Protein 8YJC (pdb70)

Organism: Vibrio vulnificus (NCBI:txid672)

Sequence (210 aa):
TKEALAGGKILHNQNVNDWERVVVTPTADGGESRFDGQIIVQMENDDVVAKAAANLAGKHPESSVVVQIDSDGNYRVVYGDPSKLDGKLRWQLVGHGRDDSESNNTRLSGYSADELAVKLAKFQQSFNQAENINNKPDHISIVGASLVSDDKQKGFGHQFINAMDANGLRVDVSVRSSELAVDEAGRKHTKDANGDWVQKAENNKVSLSW

Nearest PDB structures (foldseek):
  8yjc-assembly1_A  TM=1.005E+00  e=5.351E-48  Vibrio vulnificus MO6-24/O
  3fzy-assembly2_B  TM=9.966E-01  e=5.306E-42  Vibrio cholerae
  3eeb-assembly2_B  TM=9.977E-01  e=7.696E-41  Vibrio cholerae
  7d5y-assembly1_A  TM=8.375E-01  e=9.132E-30  Vibrio vulnificus
  8yja-assembly1_A  TM=9.223E-01  e=1.496E-26  Vibrio vulnificus MO6-24/O

Secondary structure (DSSP, 8-state):
----SS--S----S-GGGS--------S-----S-SEEEEEE-S--HHHHHHHHHHHHHSTTTEEEEEE-TTS-EEEEES-GGG--SSEEEEEE--EE---TTS--EETTB-HHHHHHHHHHHHHHHHHHHT-----SEEEEESSS-S-TTSSSSHHHHHHHHHHHTT---EEEEESS-EEE-TTS-EEEE-TTS-EES--GGGEEEE--

B-factor: mean 18.04, std 7.39, range [8.63, 44.49]

InterPro domains:
  IPR000073 Alpha/beta hydrolase fold-1 [PF00561] (2998-3107)
  IPR011049 Serralysin-like metalloprotease, C-terminal [SSF51120] (4843-4935)
  IPR011049 Serralysin-like metalloprotease, C-terminal [SSF51120] (4928-5133)
  IPR011509 RtxA toxin [PF07634] (101-118)
  IPR011509 RtxA toxin [PF07634] (121-138)
  IPR011509 RtxA toxin [PF07634] (141-158)
  IPR011509 RtxA toxin [PF07634] (161-184)
  IPR011509 RtxA toxin [PF07634] (187-204)
  IPR011509 RtxA toxin [PF07634] (207-224)
  IPR011509 RtxA toxin [PF07634] (255-272)
  IPR011509 RtxA toxin [PF07634] (275-289)
  IPR011509 RtxA toxin [PF07634] (584-600)
  IPR011509 RtxA toxin [PF07634] (604-620)
  IPR011509 RtxA toxin [PF07634] (624-641)
  IPR011509 RtxA toxin [PF07634] (644-658)
  IPR011509 RtxA toxin [PF07634] (741-754)
  IPR011509 RtxA toxin [PF07634] (759-770)
  IPR011509 RtxA toxin [PF07634] (782-799)
  IPR011509 RtxA toxin [PF07634] (801-817)
  IPR011509 RtxA toxin [PF07634] (820-836)

Foldseek 3Di:
DWDWLADDDDQAFADQVPADADDQAADDPLDDDPAQAEEEEQRTRDPQQNLLSSLQCNSVVAHYWYWYAGPVLDIDTRGYALVSQDDAYEYEYTAEFYDQDQFGGQDGSRAGLLRVLLSVLVNQVVCCVVRVHRNQHQEYEYQYAQQGGLVRPDGRQVSNCVSNVVSPRNYKYKYFRFIWGADNNSAIWGADPVRDTDHPPCSGMDIGHD

Structure (mmCIF, N/CA/C/O backbone):
data_8YJC
#
_entry.id   8YJC
#
_cell.length_a   88.060
_cell.length_b   69.816
_cell.length_c   40.041
_cell.angle_alpha   90.000
_cell.angle_beta   107.690
_cell.angle_gamma   90.000
#
_symmetry.space_group_name_H-M   'C 1 2 1'
#
loop_
_entity.id
_entity.type
_entity.pdbx_description
1 polymer 'Multifunctional autoprocessing repeat-in-toxin (MARTX)'
2 non-polymer 'SODIUM ION'
3 non-polymer 'INOSITOL HEXAKISPHOSPHATE'
4 non-polymer 2-AMINO-2-HYDROXYMETHYL-PROPANE-1,3-DIOL
5 water water
#
loop_
_atom_site.group_PDB
_atom_site.id
_atom_site.type_symbol
_atom_site.label_atom_id
_atom_site.label_alt_id
_atom_site.label_comp_id
_atom_site.label_asym_id
_atom_site.label_entity_id
_atom_site.label_seq_id
_atom_site.pdbx_PDB_ins_code
_atom_site.Cartn_x
_atom_site.Cartn_y
_atom_site.Cartn_z
_atom_site.occupancy
_atom_site.B_iso_or_equiv
_atom_site.auth_seq_id
_atom_site.auth_comp_id
_atom_site.auth_asym_id
_atom_site.auth_atom_id
_atom_site.pdbx_PDB_model_num
ATOM 1 N N . THR A 1 12 ? -10.80976 -16.71026 15.74609 1.000 36.86362 3583 THR A N 1
ATOM 2 C CA . THR A 1 12 ? -11.96005 -16.14043 16.43912 1.000 37.34495 3583 THR A CA 1
ATOM 3 C C . THR A 1 12 ? -12.47702 -14.91185 15.69572 1.000 31.04343 3583 THR A C 1
ATOM 4 O O . THR A 1 12 ? -11.69624 -14.08561 15.22595 1.000 36.56953 3583 THR A O 1
ATOM 8 N N . LYS A 1 13 ? -13.79619 -14.80035 15.58340 1.000 29.38841 3584 LYS A N 1
ATOM 9 C CA . LYS A 1 13 ? -14.41181 -13.69789 14.86071 1.000 24.12980 3584 LYS A CA 1
ATOM 10 C C . LYS A 1 13 ? -14.54164 -12.50321 15.79343 1.000 24.18319 3584 LYS A C 1
ATOM 11 O O . LYS A 1 13 ? -14.82323 -12.65874 16.98480 1.000 26.57974 3584 LYS A O 1
ATOM 17 N N . GLU A 1 14 ? -14.31920 -11.30841 15.25035 1.000 19.93925 3585 GLU A N 1
ATOM 18 C CA . GLU A 1 14 ? -14.48507 -10.06244 15.99159 1.000 18.10166 3585 GLU A CA 1
ATOM 19 C C . GLU A 1 14 ? -15.56313 -9.23822 15.30237 1.000 14.29967 3585 GLU A C 1
ATOM 20 O O . GLU A 1 14 ? -15.42885 -8.88854 14.12169 1.000 14.31160 3585 GLU A O 1
ATOM 26 N N . ALA A 1 15 ? -16.62802 -8.92646 16.02998 1.000 13.12323 3586 ALA A N 1
ATOM 27 C CA . ALA A 1 15 ? -17.75072 -8.22549 15.43054 1.000 12.36318 3586 ALA A CA 1
ATOM 28 C C . ALA A 1 15 ? -17.39612 -6.78145 15.09271 1.000 11.76984 3586 ALA A C 1
ATOM 29 O O . ALA A 1 15 ? -16.53730 -6.14830 15.72389 1.000 13.37752 3586 ALA A O 1
ATOM 31 N N . LEU A 1 16 ? -18.07406 -6.26486 14.07921 1.000 11.17475 3587 LEU A N 1
ATOM 32 C CA . LEU A 1 16 ? -18.00044 -4.85362 13.71725 1.000 10.87219 3587 LEU A CA 1
ATOM 33 C C . LEU A 1 16 ? -19.14931 -4.07191 14.35883 1.000 10.85038 3587 LEU A C 1
ATOM 34 O O . LEU A 1 16 ? -19.85213 -3.29077 13.71927 1.000 11.25952 3587 LEU A O 1
ATOM 39 N N . ALA A 1 17 ? -19.31782 -4.27194 15.67409 1.000 12.05441 3588 ALA A N 1
ATOM 40 C CA . ALA A 1 17 ? -20.47551 -3.76973 16.40925 1.000 11.22744 3588 ALA A CA 1
ATOM 41 C C . ALA A 1 17 ? -20.09755 -2.74772 17.47922 1.000 12.03676 3588 ALA A C 1
ATOM 42 O O . ALA A 1 17 ? -20.92122 -2.43466 18.35635 1.000 12.80583 3588 ALA A O 1
ATOM 44 N N . GLY A 1 18 ? -18.87883 -2.22518 17.43117 1.000 12.12218 3589 GLY A N 1
ATOM 45 C CA . GLY A 1 18 ? -18.43731 -1.24383 18.39781 1.000 13.07415 3589 GLY A CA 1
ATOM 46 C C . GLY A 1 18 ? -18.06786 -1.89330 19.71896 1.000 14.98933 3589 GLY A C 1
ATOM 47 O O . GLY A 1 18 ? -17.96262 -3.11253 19.85637 1.000 16.66168 3589 GLY A O 1
ATOM 48 N N . GLY A 1 19 ? -17.89475 -1.03902 20.72353 1.000 14.10323 3590 GLY A N 1
ATOM 49 C CA . GLY A 1 19 ? -17.46312 -1.45246 22.04564 1.000 16.06109 3590 GLY A CA 1
ATOM 50 C C . GLY A 1 19 ? -16.23051 -0.73342 22.54476 1.000 16.42247 3590 GLY A C 1
ATOM 51 O O . GLY A 1 19 ? -15.93171 -0.80248 23.74545 1.000 17.01139 3590 GLY A O 1
ATOM 52 N N . LYS A 1 20 ? -15.49187 -0.06321 21.66844 1.000 17.58266 3591 LYS A N 1
ATOM 53 C CA . LYS A 1 20 ? -14.33276 0.74418 22.02949 1.000 16.78409 3591 LYS A CA 1
ATOM 54 C C . LYS A 1 20 ? -14.52017 2.14964 21.46756 1.000 19.42767 3591 LYS A C 1
ATOM 55 O O . LYS A 1 20 ? -15.49574 2.44387 20.76915 1.000 21.91115 3591 LYS A O 1
ATOM 61 N N . ILE A 1 21 ? -13.56882 3.02193 21.75816 1.000 18.73900 3592 ILE A N 1
ATOM 62 C CA . ILE A 1 21 ? -13.69238 4.41695 21.35966 1.000 16.89174 3592 ILE A CA 1
ATOM 63 C C . ILE A 1 21 ? -13.42396 4.56640 19.86785 1.000 16.95035 3592 ILE A C 1
ATOM 64 O O . ILE A 1 21 ? -12.47009 3.99925 19.32003 1.000 16.99341 3592 ILE A O 1
ATOM 69 N N . LEU A 1 22 ? -14.27171 5.35333 19.21778 1.000 14.17494 3593 LEU A N 1
ATOM 70 C CA . LEU A 1 22 ? -14.12356 5.67116 17.80434 1.000 14.78091 3593 LEU A CA 1
ATOM 71 C C . LEU A 1 22 ? -12.93709 6.59949 17.58153 1.000 13.57127 3593 LEU A C 1
ATOM 72 O O . LEU A 1 22 ? -12.82180 7.64811 18.22776 1.000 14.56129 3593 LEU A O 1
ATOM 77 N N . HIS A 1 23 ? -12.06857 6.22781 16.64107 1.000 13.64049 3594 HIS A N 1
ATOM 78 C CA . HIS A 1 23 ? -10.93802 7.06029 16.22560 1.000 15.23142 3594 HIS A CA 1
ATOM 79 C C . HIS A 1 23 ? -11.00123 7.19222 14.70523 1.000 15.23022 3594 HIS A C 1
ATOM 80 O O . HIS A 1 23 ? -10.54338 6.30637 13.97787 1.000 15.02889 3594 HIS A O 1
ATOM 87 N N . ASN A 1 24 ? -11.59885 8.27709 14.21792 1.000 16.85789 3595 ASN A N 1
ATOM 88 C CA . ASN A 1 24 ? -11.74091 8.47811 12.77932 1.000 15.44697 3595 ASN A CA 1
ATOM 89 C C . ASN A 1 24 ? -11.04464 9.73671 12.27743 1.000 16.16836 3595 ASN A C 1
ATOM 90 O O . ASN A 1 24 ? -11.28880 10.15656 11.14202 1.000 15.42766 3595 ASN A O 1
ATOM 95 N N . GLN A 1 25 ? -10.16398 10.33163 13.06695 1.000 16.67292 3596 GLN A N 1
ATOM 96 C CA . GLN A 1 25 ? -9.47791 11.54573 12.65165 1.000 15.84623 3596 GLN A CA 1
ATOM 97 C C . GLN A 1 25 ? -8.04779 11.26224 12.20069 1.000 18.15489 3596 GLN A C 1
ATOM 98 O O . GLN A 1 25 ? -7.42769 10.28578 12.62706 1.000 18.17912 3596 GLN A O 1
ATOM 104 N N . ASN A 1 26 ? -7.53303 12.13938 11.32791 1.000 17.11146 3597 ASN A N 1
ATOM 105 C CA . ASN A 1 26 ? -6.10280 12.22455 10.99330 1.000 17.23358 3597 ASN A CA 1
ATOM 106 C C . ASN A 1 26 ? -5.56249 10.93755 10.35347 1.000 16.78830 3597 ASN A C 1
ATOM 107 O O . ASN A 1 26 ? -4.79954 10.18462 10.95794 1.000 16.78463 3597 ASN A O 1
ATOM 112 N N . VAL A 1 27 ? -5.97667 10.71241 9.09880 1.000 15.03633 3598 VAL A N 1
ATOM 113 C CA . VAL A 1 27 ? -5.65318 9.46824 8.39134 1.000 15.43095 3598 VAL A CA 1
ATOM 114 C C . VAL A 1 27 ? -4.15540 9.18418 8.35656 1.000 15.69527 3598 VAL A C 1
ATOM 115 O O . VAL A 1 27 ? -3.73721 8.01651 8.32582 1.000 15.62840 3598 VAL A O 1
ATOM 119 N N . ASN A 1 28 ? -3.32194 10.22577 8.32822 1.000 18.42249 3599 ASN A N 1
ATOM 120 C CA . ASN A 1 28 ? -1.88605 9.98541 8.23752 1.000 19.87890 3599 ASN A CA 1
ATOM 121 C C . ASN A 1 28 ? -1.31829 9.36494 9.50655 1.000 22.14339 3599 ASN A C 1
ATOM 122 O O . ASN A 1 28 ? -0.16557 8.91835 9.49536 1.000 27.27942 3599 ASN A O 1
ATOM 127 N N . ASP A 1 29 ? -2.09336 9.32489 10.58943 1.000 18.68781 3600 ASP A N 1
ATOM 128 C CA . ASP A 1 29 ? -1.66783 8.71241 11.84122 1.000 21.19409 3600 ASP A CA 1
ATOM 129 C C . ASP A 1 29 ? -2.34037 7.36546 12.10611 1.000 18.49735 3600 ASP A C 1
ATOM 130 O O . ASP A 1 29 ? -2.30757 6.87450 13.24080 1.000 19.21147 3600 ASP A O 1
ATOM 135 N N . TRP A 1 30 ? -2.95172 6.76180 11.09024 1.000 15.63240 3601 TRP A N 1
ATOM 136 C CA . TRP A 1 30 ? -3.60581 5.46805 11.24425 1.000 13.63380 3601 TRP A CA 1
ATOM 137 C C . TRP A 1 30 ? -2.60689 4.33964 11.02565 1.000 13.01606 3601 TRP A C 1
ATOM 138 O O . TRP A 1 30 ? -1.58871 4.49434 10.34347 1.000 14.47541 3601 TRP A O 1
ATOM 149 N N . GLU A 1 31 ? -2.92406 3.18691 11.61363 1.000 12.27211 3602 GLU A N 1
ATOM 150 C CA . GLU A 1 31 ? -2.19437 1.96387 11.31832 1.000 13.18059 3602 GLU A CA 1
ATOM 151 C C . GLU A 1 31 ? -2.42740 1.53050 9.87517 1.000 13.06974 3602 GLU A C 1
ATOM 152 O O . GLU A 1 31 ? -3.50296 1.73709 9.30765 1.000 12.75139 3602 GLU A O 1
ATOM 158 N N . ARG A 1 32 ? -1.41134 0.88944 9.29553 1.000 13.52977 3603 ARG A N 1
ATOM 159 C CA . ARG A 1 32 ? -1.52206 0.22265 8.00019 1.000 12.29200 3603 ARG A CA 1
ATOM 160 C C . ARG A 1 32 ? -1.20595 -1.25392 8.18870 1.000 15.11408 3603 ARG A C 1
ATOM 161 O O . ARG A 1 32 ? -0.15395 -1.60180 8.73339 1.000 18.64739 3603 ARG A O 1
ATOM 169 N N . VAL A 1 33 ? -2.10371 -2.12142 7.73864 1.000 14.04332 3604 VAL A N 1
ATOM 170 C CA . VAL A 1 33 ? -1.93456 -3.55790 7.92757 1.000 14.76556 3604 VAL A CA 1
ATOM 171 C C . VAL A 1 33 ? -1.65530 -4.25352 6.59442 1.000 15.84185 3604 VAL A C 1
ATOM 172 O O . VAL A 1 33 ? -2.00756 -3.77649 5.51137 1.000 17.24282 3604 VAL A O 1
ATOM 176 N N . VAL A 1 34 ? -1.02869 -5.41691 6.69068 1.000 16.61611 3605 VAL A N 1
ATOM 177 C CA . VAL A 1 34 ? -0.61881 -6.17503 5.51202 1.000 17.35424 3605 VAL A CA 1
ATOM 178 C C . VAL A 1 34 ? -1.83422 -6.88158 4.93160 1.000 14.20429 3605 VAL A C 1
ATOM 179 O O . VAL A 1 34 ? -2.59552 -7.52042 5.66275 1.000 15.27471 3605 VAL A O 1
ATOM 183 N N . VAL A 1 35 ? -2.02164 -6.77436 3.62009 1.000 12.99192 3606 VAL A N 1
ATOM 184 C CA . VAL A 1 35 ? -3.00844 -7.57518 2.90314 1.000 13.53112 3606 VAL A CA 1
ATOM 185 C C . VAL A 1 35 ? -2.32299 -8.86401 2.46191 1.000 15.38921 3606 VAL A C 1
ATOM 186 O O . VAL A 1 35 ? -1.27676 -8.83175 1.80306 1.000 16.67991 3606 VAL A O 1
ATOM 190 N N . THR A 1 36 ? -2.89797 -9.99441 2.82603 1.000 16.73155 3607 THR A N 1
ATOM 191 C CA . THR A 1 36 ? -2.39235 -11.27340 2.34257 1.000 17.87900 3607 THR A CA 1
ATOM 192 C C . THR A 1 36 ? -3.33905 -11.83737 1.29519 1.000 21.07001 3607 THR A C 1
ATOM 193 O O . THR A 1 36 ? -4.48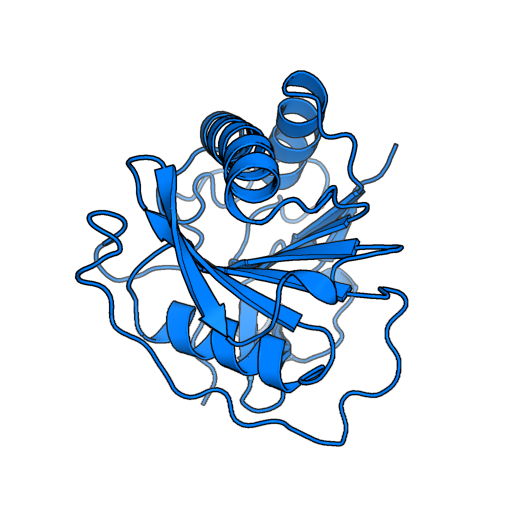388 -12.18747 1.62656 1.000 25.21989 3607 THR A O 1
ATOM 197 N N . PRO A 1 37 ? -2.93071 -11.91308 0.03166 1.000 24.17319 3608 PRO A N 1
ATOM 198 C CA . PRO A 1 37 ? -3.84022 -12.42438 -1.00163 1.000 25.59001 3608 PRO A CA 1
ATOM 199 C C . PRO A 1 37 ? -4.20601 -13.87715 -0.73824 1.000 29.73565 3608 PRO A C 1
ATOM 200 O O . PRO A 1 37 ? -3.33495 -14.73267 -0.57469 1.000 30.65174 3608 PRO A O 1
ATOM 204 N N . THR A 1 38 ? -5.50851 -14.15012 -0.68768 1.000 31.54269 3609 THR A N 1
ATOM 205 C CA . THR A 1 38 ? -6.02468 -15.51331 -0.64998 1.000 33.78419 3609 THR A CA 1
ATOM 206 C C . THR A 1 38 ? -6.45929 -15.91439 -2.05508 1.000 33.70852 3609 THR A C 1
ATOM 207 O O . THR A 1 38 ? -6.97476 -15.08855 -2.81526 1.000 36.26601 3609 THR A O 1
ATOM 211 N N . ALA A 1 39 ? -6.22732 -17.17915 -2.40734 1.000 39.20675 3610 ALA A N 1
ATOM 212 C CA . ALA A 1 39 ? -6.37863 -17.63951 -3.78361 1.000 39.50296 3610 ALA A CA 1
ATOM 213 C C . ALA A 1 39 ? -7.72670 -18.28939 -4.08229 1.000 41.44780 3610 ALA A C 1
ATOM 214 O O . ALA A 1 39 ? -7.98737 -18.62786 -5.24267 1.000 41.81795 3610 ALA A O 1
ATOM 216 N N . ASP A 1 40 ? -8.59292 -18.46290 -3.08282 1.000 38.04982 3611 ASP A N 1
ATOM 217 C CA . ASP A 1 40 ? -9.85000 -19.18182 -3.26066 1.000 37.57573 3611 ASP A CA 1
ATOM 218 C C . ASP A 1 40 ? -11.06672 -18.25631 -3.25085 1.000 34.36226 3611 ASP A C 1
ATOM 219 O O . ASP A 1 40 ? -12.16913 -18.67680 -2.88861 1.000 34.58736 3611 ASP A O 1
ATOM 224 N N . GLY A 1 41 ? -10.88480 -17.00145 -3.67422 1.000 35.85157 3612 GLY A N 1
ATOM 225 C CA . GLY A 1 41 ? -11.96195 -16.02563 -3.63629 1.000 28.08990 3612 GLY A CA 1
ATOM 226 C C . GLY A 1 41 ? -13.04147 -16.23698 -4.67957 1.000 28.25363 3612 GLY A C 1
ATOM 227 O O . GLY A 1 41 ? -14.13227 -15.67198 -4.54904 1.000 24.26662 3612 GLY A O 1
ATOM 228 N N . GLY A 1 42 ? -12.76312 -17.02409 -5.71682 1.000 32.54233 3613 GLY A N 1
ATOM 229 C CA . GLY A 1 42 ? -13.78281 -17.25338 -6.72015 1.000 29.95235 3613 GLY A CA 1
ATOM 230 C C . GLY A 1 42 ? -14.02542 -16.03963 -7.60583 1.000 29.18158 3613 GLY A C 1
ATOM 231 O O . GLY A 1 42 ? -13.23564 -15.09056 -7.65786 1.000 27.42699 3613 GLY A O 1
ATOM 232 N N . GLU A 1 43 ? -15.15072 -16.08364 -8.31223 1.000 27.90212 3614 GLU A N 1
ATOM 233 C CA . GLU A 1 43 ? -15.50753 -15.02347 -9.24149 1.000 26.15485 3614 GLU A CA 1
ATOM 234 C C . GLU A 1 43 ? -16.37419 -13.97897 -8.55310 1.000 22.23174 3614 GLU A C 1
ATOM 235 O O . GLU A 1 43 ? -17.12538 -14.27541 -7.62293 1.000 25.21233 3614 GLU A O 1
ATOM 241 N N . SER A 1 44 ? -16.24840 -12.74441 -9.01170 1.000 20.54684 3615 SER A N 1
ATOM 242 C CA . SER A 1 44 ? -17.03632 -11.63199 -8.50902 1.000 17.05179 3615 SER A CA 1
ATOM 243 C C . SER A 1 44 ? -17.72159 -10.97322 -9.69468 1.000 16.84313 3615 SER A C 1
ATOM 244 O O . SER A 1 44 ? -17.15716 -10.91970 -10.79228 1.000 17.64246 3615 SER A O 1
ATOM 247 N N . ARG A 1 45 ? -18.94501 -10.48696 -9.48890 1.000 14.06366 3616 ARG A N 1
ATOM 248 C CA . ARG A 1 45 ? -19.57595 -9.74501 -10.57033 1.000 15.44440 3616 ARG A CA 1
ATOM 249 C C . ARG A 1 45 ? -18.93644 -8.38292 -10.78405 1.000 15.05586 3616 ARG A C 1
ATOM 250 O O . ARG A 1 45 ? -19.20961 -7.73837 -11.79936 1.000 17.56737 3616 ARG A O 1
ATOM 258 N N . PHE A 1 46 ? -18.07731 -7.94123 -9.87203 1.000 14.35985 3617 PHE A N 1
ATOM 259 C CA . PHE A 1 46 ? -17.48211 -6.61727 -9.94599 1.000 13.10388 3617 PHE A CA 1
ATOM 260 C C . PHE A 1 46 ? -16.11616 -6.70031 -10.60487 1.000 13.22604 3617 PHE A C 1
ATOM 261 O O . PHE A 1 46 ? -15.29548 -7.54184 -10.23883 1.000 15.50169 3617 PHE A O 1
ATOM 269 N N . ASP A 1 47 ? -15.89489 -5.83665 -11.59900 1.000 11.81520 3618 ASP A N 1
ATOM 270 C CA . ASP A 1 47 ? -14.59078 -5.76582 -12.24894 1.000 13.42274 3618 ASP A CA 1
ATOM 271 C C . ASP A 1 47 ? -13.52587 -5.21585 -11.31528 1.000 12.69605 3618 ASP A C 1
ATOM 272 O O . ASP A 1 47 ? -12.34765 -5.55987 -11.44841 1.000 12.76407 3618 ASP A O 1
ATOM 277 N N . GLY A 1 48 ? -13.91764 -4.35525 -10.37848 1.000 12.65448 3619 GLY A N 1
ATOM 278 C CA . GLY A 1 48 ? -13.00881 -3.84210 -9.37316 1.000 11.85196 3619 GLY A CA 1
ATOM 279 C C . GLY A 1 48 ? -13.82019 -3.36918 -8.19675 1.000 11.04719 3619 GLY A C 1
ATOM 280 O O . GLY A 1 48 ? -15.04887 -3.26523 -8.25132 1.000 11.24904 3619 GLY A O 1
ATOM 281 N N . GLN A 1 49 ? -13.10753 -3.07473 -7.11626 1.000 10.71109 3620 GLN A N 1
ATOM 282 C CA . GLN A 1 49 ? -13.79724 -2.57822 -5.93566 1.000 10.08491 3620 GLN A CA 1
ATOM 283 C C . GLN A 1 49 ? -12.86017 -1.72729 -5.09554 1.000 10.23358 3620 GLN A C 1
ATOM 284 O O . GLN A 1 49 ? -11.63564 -1.90548 -5.12176 1.000 10.04734 3620 GLN A O 1
ATOM 290 N N . ILE A 1 50 ? -13.45666 -0.81003 -4.33316 1.000 9.65057 3621 ILE A N 1
ATOM 291 C CA . ILE A 1 50 ? -12.75613 -0.08193 -3.28087 1.000 9.19732 3621 ILE A CA 1
ATOM 292 C C . ILE A 1 50 ? -13.25828 -0.57467 -1.93657 1.000 8.78890 3621 ILE A C 1
ATOM 293 O O . ILE A 1 50 ? -14.47168 -0.62776 -1.69860 1.000 9.89482 3621 ILE A O 1
ATOM 298 N N . ILE A 1 51 ? -12.33249 -0.95089 -1.07421 1.000 9.30178 3622 ILE A N 1
ATOM 299 C CA . ILE A 1 51 ? -12.63412 -1.20374 0.32403 1.000 9.77693 3622 ILE A CA 1
ATOM 300 C C . ILE A 1 51 ? -12.33618 0.09160 1.06407 1.000 9.56584 3622 ILE A C 1
ATOM 301 O O . ILE A 1 51 ? -11.19717 0.57354 1.05204 1.000 10.07529 3622 ILE A O 1
ATOM 306 N N . VAL A 1 52 ? -13.35976 0.67075 1.67480 1.000 9.80871 3623 VAL A N 1
ATOM 307 C CA . VAL A 1 52 ? -13.25984 1.98370 2.30370 1.000 10.01980 3623 VAL A CA 1
ATOM 308 C C . VAL A 1 52 ? -13.21294 1.76957 3.81046 1.000 10.12035 3623 VAL A C 1
ATOM 309 O O . VAL A 1 52 ? -14.23590 1.44754 4.43453 1.000 10.38971 3623 VAL A O 1
ATOM 313 N N . GLN A 1 53 ? -12.03586 1.95257 4.39806 1.000 9.66507 3624 GLN A N 1
ATOM 314 C CA . GLN A 1 53 ? -11.82878 1.78141 5.83138 1.000 9.89036 3624 GLN A CA 1
ATOM 315 C C . GLN A 1 53 ? -12.12013 3.10964 6.52289 1.000 10.58152 3624 GLN A C 1
ATOM 316 O O . GLN A 1 53 ? -11.42954 4.10654 6.27556 1.000 11.15157 3624 GLN A O 1
ATOM 322 N N . MET A 1 54 ? -13.14765 3.12889 7.38221 1.000 10.60216 3625 MET A N 1
ATOM 323 C CA . MET A 1 54 ? -13.73105 4.36555 7.88513 1.000 11.10679 3625 MET A CA 1
ATOM 324 C C . MET A 1 54 ? -13.26020 4.74933 9.28078 1.000 10.89978 3625 MET A C 1
ATOM 325 O O . MET A 1 54 ? -13.62563 5.82627 9.75536 1.000 11.49225 3625 MET A O 1
ATOM 330 N N . GLU A 1 55 ? -12.46424 3.91864 9.94705 1.000 10.48401 3626 GLU A N 1
ATOM 331 C CA . GLU A 1 55 ? -11.94004 4.29569 11.25737 1.000 10.61447 3626 GLU A CA 1
ATOM 332 C C . GLU A 1 55 ? -10.65582 3.52999 11.54167 1.000 11.04722 3626 GLU A C 1
ATOM 333 O O . GLU A 1 55 ? -10.40048 2.46287 10.97706 1.000 11.81301 3626 GLU A O 1
ATOM 339 N N . ASN A 1 56 ? -9.85693 4.09849 12.45103 1.000 12.36415 3627 ASN A N 1
ATOM 340 C CA . ASN A 1 56 ? -8.54500 3.56836 12.81427 1.000 13.27478 3627 ASN A CA 1
ATOM 341 C C . ASN A 1 56 ? -8.71028 2.63073 14.00398 1.000 14.91302 3627 ASN A C 1
ATOM 342 O O . ASN A 1 56 ? -8.44063 2.97352 15.15933 1.000 17.13103 3627 ASN A O 1
ATOM 347 N N . ASP A 1 57 ? -9.14989 1.41632 13.70405 1.000 13.25020 3628 ASP A N 1
ATOM 348 C CA . ASP A 1 57 ? -9.43909 0.39381 14.69724 1.000 13.50678 3628 ASP A CA 1
ATOM 349 C C . ASP A 1 57 ? -8.95092 -0.93740 14.15211 1.000 14.00866 3628 ASP A C 1
ATOM 350 O O . ASP A 1 57 ? -9.13969 -1.22768 12.97049 1.000 13.43970 3628 ASP A O 1
ATOM 355 N N . ASP A 1 58 ? -8.33953 -1.75373 15.01349 1.000 13.19299 3629 ASP A N 1
ATOM 356 C CA . ASP A 1 58 ? -7.68025 -2.96064 14.52146 1.000 14.73085 3629 ASP A CA 1
ATOM 357 C C . ASP A 1 58 ? -8.66792 -3.93042 13.87624 1.000 12.13795 3629 ASP A C 1
ATOM 358 O O . ASP A 1 58 ? -8.35905 -4.54521 12.85067 1.000 13.41308 3629 ASP A O 1
ATOM 363 N N . VAL A 1 59 ? -9.85944 -4.09036 14.45520 1.000 12.51434 3630 VAL A N 1
ATOM 364 C CA . VAL A 1 59 ? -10.84160 -4.99736 13.85732 1.000 12.40719 3630 VAL A CA 1
ATOM 365 C C . VAL A 1 59 ? -11.23980 -4.49874 12.47465 1.000 11.20908 3630 VAL A C 1
ATOM 366 O O . VAL A 1 59 ? -11.32556 -5.27611 11.51764 1.000 11.19601 3630 VAL A O 1
ATOM 370 N N . VAL A 1 60 ? -11.48564 -3.19382 12.35827 1.000 10.96896 3631 VAL A N 1
ATOM 371 C CA . VAL A 1 60 ? -11.87163 -2.59559 11.08309 1.000 10.95518 3631 VAL A CA 1
ATOM 372 C C . VAL A 1 60 ? -10.74251 -2.70618 10.06049 1.000 11.05420 3631 VAL A C 1
ATOM 373 O O . VAL A 1 60 ? -10.96907 -3.04029 8.89193 1.000 10.43110 3631 VAL A O 1
ATOM 377 N N . ALA A 1 61 ? -9.51180 -2.40046 10.47458 1.000 10.36541 3632 ALA A N 1
ATOM 378 C CA . ALA A 1 61 ? -8.38363 -2.43308 9.54673 1.000 10.91483 3632 ALA A CA 1
ATOM 379 C C . ALA A 1 61 ? -8.13755 -3.84469 9.02730 1.000 11.02224 3632 ALA A C 1
ATOM 380 O O . ALA A 1 61 ? -7.89562 -4.05175 7.82916 1.000 10.95008 3632 ALA A O 1
ATOM 382 N N . LYS A 1 62 ? -8.20029 -4.82866 9.92243 1.000 11.24861 3633 LYS A N 1
ATOM 383 C CA . LYS A 1 62 ? -8.00818 -6.21362 9.51100 1.000 11.81796 3633 LYS A CA 1
ATOM 384 C C . LYS A 1 62 ? -9.13338 -6.68046 8.59656 1.000 10.97434 3633 LYS A C 1
ATOM 385 O O . LYS A 1 62 ? -8.88925 -7.39825 7.61989 1.000 11.36330 3633 LYS A O 1
ATOM 391 N N . ALA A 1 63 ? -10.37926 -6.29940 8.91034 1.000 10.28313 3634 ALA A N 1
ATOM 392 C CA . ALA A 1 63 ? -11.50559 -6.67951 8.06066 1.000 10.68154 3634 ALA A CA 1
ATOM 393 C C . ALA A 1 63 ? -11.35254 -6.09062 6.66123 1.000 9.87381 3634 ALA A C 1
ATOM 394 O O . ALA A 1 63 ? -11.57853 -6.78450 5.66226 1.000 10.48477 3634 ALA A O 1
ATOM 396 N N . ALA A 1 64 ? -10.96117 -4.81358 6.56852 1.000 10.38344 3635 ALA A N 1
ATOM 397 C CA . ALA A 1 64 ? -10.74754 -4.19584 5.26186 1.000 10.44369 3635 ALA A CA 1
ATOM 398 C C . ALA A 1 64 ? -9.64547 -4.91656 4.48318 1.000 10.10497 3635 ALA A C 1
ATOM 399 O O . ALA A 1 64 ? -9.79714 -5.20018 3.28720 1.000 10.67706 3635 ALA A O 1
ATOM 401 N N . ALA A 1 65 ? -8.52444 -5.21770 5.14858 1.000 10.93026 3636 ALA A N 1
ATOM 402 C CA . ALA A 1 65 ? -7.42762 -5.90810 4.47764 1.000 11.46332 3636 ALA A CA 1
ATOM 403 C C . ALA A 1 65 ? -7.85551 -7.29809 4.02305 1.000 11.61682 3636 ALA A C 1
ATOM 404 O O . ALA A 1 65 ? -7.50229 -7.74181 2.92517 1.000 12.08835 3636 ALA A O 1
ATOM 406 N N . ASN A 1 66 ? -8.62351 -8.00479 4.85337 1.000 11.26405 3637 ASN A N 1
ATOM 407 C CA . ASN A 1 66 ? -9.05194 -9.34881 4.48088 1.000 11.96746 3637 ASN A CA 1
ATOM 408 C C . ASN A 1 66 ? -10.02036 -9.33030 3.29931 1.000 10.07206 3637 ASN A C 1
ATOM 409 O O . ASN A 1 66 ? -9.95998 -10.20182 2.42838 1.000 11.30834 3637 ASN A O 1
ATOM 414 N N . LEU A 1 67 ? -10.92058 -8.34483 3.23358 1.000 10.20358 3638 LEU A N 1
ATOM 415 C CA . LEU A 1 67 ? -11.78171 -8.22932 2.05526 1.000 10.14077 3638 LEU A CA 1
ATOM 416 C C . LEU A 1 67 ? -10.95263 -8.03461 0.79356 1.000 10.57244 3638 LEU A C 1
ATOM 417 O O . LEU A 1 67 ? -11.20559 -8.67829 -0.23330 1.000 11.03645 3638 LEU A O 1
ATOM 422 N N . ALA A 1 68 ? -9.94820 -7.15945 0.85104 1.000 10.29607 3639 ALA A N 1
ATOM 423 C CA . ALA A 1 68 ? -9.10847 -6.93375 -0.31999 1.000 10.47697 3639 ALA A CA 1
ATOM 424 C C . ALA A 1 68 ? -8.35766 -8.20580 -0.70859 1.000 11.71714 3639 ALA A C 1
ATOM 425 O O . ALA A 1 68 ? -8.19506 -8.50552 -1.90320 1.000 12.40774 3639 ALA A O 1
ATOM 427 N N . GLY A 1 69 ? -7.91407 -8.97652 0.28804 1.000 10.94410 3640 GLY A N 1
ATOM 428 C CA . GLY A 1 69 ? -7.19723 -10.20909 0.00179 1.000 12.82122 3640 GLY A CA 1
ATOM 429 C C . GLY A 1 69 ? -8.02573 -11.25041 -0.72374 1.000 13.68383 3640 GLY A C 1
ATOM 430 O O . GLY A 1 69 ? -7.45548 -12.14271 -1.36673 1.000 15.30197 3640 GLY A O 1
ATOM 431 N N . LYS A 1 70 ? -9.35647 -11.17000 -0.63536 1.000 12.08830 3641 LYS A N 1
ATOM 432 C CA . LYS A 1 70 ? -10.20309 -12.11914 -1.35394 1.000 13.01920 3641 LYS A CA 1
ATOM 433 C C . LYS A 1 70 ? -10.12280 -11.91206 -2.86128 1.000 13.87615 3641 LYS A C 1
ATOM 434 O O . LYS A 1 70 ? -10.26979 -12.87488 -3.62566 1.000 13.49468 3641 LYS A O 1
ATOM 440 N N . HIS A 1 71 ? -9.92225 -10.67439 -3.31026 1.000 12.71177 3642 HIS A N 1
ATOM 441 C CA . HIS A 1 71 ? -9.81110 -10.33949 -4.73129 1.000 14.06595 3642 HIS A CA 1
ATOM 442 C C . HIS A 1 71 ? -8.58479 -9.46427 -4.89950 1.000 13.27289 3642 HIS A C 1
ATOM 443 O O . HIS A 1 71 ? -8.68137 -8.25955 -5.17654 1.000 12.18746 3642 HIS A O 1
ATOM 450 N N . PRO A 1 72 ? -7.39478 -10.0396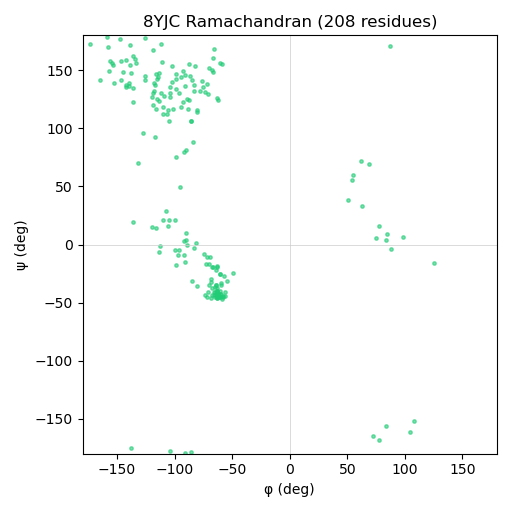1 -4.73347 1.000 13.06760 3643 PRO A N 1
ATOM 451 C CA . PRO A 1 72 ? -6.19245 -9.22055 -4.52517 1.000 13.72727 3643 PRO A CA 1
ATOM 452 C C . PRO A 1 72 ? -5.74292 -8.44250 -5.74457 1.000 13.43719 3643 PRO A C 1
ATOM 453 O O . PRO A 1 72 ? -4.96607 -7.49098 -5.59471 1.000 13.84387 3643 PRO A O 1
ATOM 457 N N . GLU A 1 73 ? -6.21581 -8.81171 -6.92850 1.000 13.49611 3644 GLU A N 1
ATOM 458 C CA . GLU A 1 73 ? -5.81978 -8.23123 -8.19876 1.000 16.10219 3644 GLU A CA 1
ATOM 459 C C . GLU A 1 73 ? -6.69048 -7.05874 -8.62093 1.000 16.11552 3644 GLU A C 1
ATOM 460 O O . GLU A 1 73 ? -6.31347 -6.31944 -9.53558 1.000 15.27371 3644 GLU A O 1
ATOM 466 N N . SER A 1 74 ? -7.85786 -6.88357 -7.99684 1.000 13.73781 3645 SER A N 1
ATOM 467 C CA . SER A 1 74 ? -8.81365 -5.89140 -8.47225 1.000 13.45608 3645 SER A CA 1
ATOM 468 C C . SER A 1 74 ? -9.42301 -5.09035 -7.32590 1.000 12.65705 3645 SER A C 1
ATOM 469 O O . SER A 1 74 ? -10.47775 -4.47357 -7.50716 1.000 13.63316 3645 SER A O 1
ATOM 472 N N . SER A 1 75 ? -8.77739 -5.07389 -6.16507 1.000 11.53304 3646 SER A N 1
ATOM 473 C CA . SER A 1 75 ? -9.26561 -4.37266 -4.98448 1.000 10.73322 3646 SER A CA 1
ATOM 474 C C . SER A 1 75 ? -8.29278 -3.26862 -4.60390 1.000 11.26519 3646 SER A C 1
ATOM 475 O O . SER A 1 75 ? -7.07428 -3.46753 -4.60053 1.000 11.81951 3646 SER A O 1
ATOM 478 N N . VAL A 1 76 ? -8.84167 -2.10986 -4.26035 1.000 10.40588 3647 VAL A N 1
ATOM 479 C CA . VAL A 1 76 ? -8.08331 -0.96971 -3.76093 1.000 10.19302 3647 VAL A CA 1
ATOM 480 C C . VAL A 1 76 ? -8.60372 -0.67443 -2.36117 1.000 10.28766 3647 VAL A C 1
ATOM 481 O O . VAL A 1 76 ? -9.81954 -0.59359 -2.16653 1.000 11.54382 3647 VAL A O 1
ATOM 485 N N . VAL A 1 77 ? -7.70862 -0.53942 -1.38161 1.000 9.72285 3648 VAL A N 1
ATOM 486 C CA . VAL A 1 77 ? -8.11760 -0.17249 -0.02472 1.000 10.07183 3648 VAL A CA 1
ATOM 487 C C . VAL A 1 77 ? -7.78352 1.29006 0.21039 1.000 10.39216 3648 VAL A C 1
ATOM 488 O O . VAL A 1 77 ? -6.64055 1.71953 0.00830 1.000 10.86572 3648 VAL A O 1
ATOM 492 N N . VAL A 1 78 ? -8.77266 2.05086 0.63703 1.000 9.73835 3649 VAL A N 1
ATOM 493 C CA . VAL A 1 78 ? -8.60148 3.45058 0.99202 1.000 9.96599 3649 VAL A CA 1
ATOM 494 C C . VAL A 1 78 ? -8.95007 3.62803 2.46046 1.000 10.95818 3649 VAL A C 1
ATOM 495 O O . VAL A 1 78 ? -9.91986 3.03886 2.95844 1.000 11.83008 3649 VAL A O 1
ATOM 499 N N . GLN A 1 79 ? -8.15587 4.42926 3.15815 1.000 10.27179 3650 GLN A N 1
ATOM 500 C CA . GLN A 1 79 ? -8.50454 4.91664 4.48224 1.000 10.11042 3650 GLN A CA 1
ATOM 501 C C . GLN A 1 79 ? -8.93773 6.36517 4.33765 1.000 10.38944 3650 GLN A C 1
ATOM 502 O O . GLN A 1 79 ? -8.31434 7.12608 3.58864 1.000 10.96998 3650 GLN A O 1
ATOM 508 N N . ILE A 1 80 ? -10.02873 6.73597 5.00118 1.000 10.27226 3651 ILE A N 1
ATOM 509 C CA . ILE A 1 80 ? -10.55659 8.09463 4.88035 1.000 11.09716 3651 ILE A CA 1
ATOM 510 C C . ILE A 1 80 ? -10.94660 8.60426 6.26019 1.000 11.23910 3651 ILE A C 1
ATOM 511 O O . ILE A 1 80 ? -11.59356 7.88168 7.02555 1.000 11.62267 3651 ILE A O 1
ATOM 516 N N . ASP A 1 81 ? -10.56581 9.84582 6.58195 1.000 11.65309 3652 ASP A N 1
ATOM 517 C CA . ASP A 1 81 ? -10.77832 10.37966 7.92240 1.000 12.86948 3652 ASP A CA 1
ATOM 518 C C . ASP A 1 81 ? -11.94969 11.36632 7.96956 1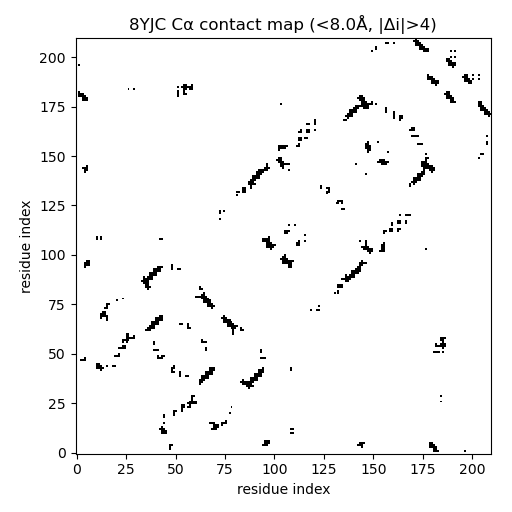.000 13.48917 3652 ASP A C 1
ATOM 519 O O . ASP A 1 81 ? -12.62595 11.63749 6.97407 1.000 13.33563 3652 ASP A O 1
ATOM 524 N N . SER A 1 82 ? -12.16519 11.92579 9.16571 1.000 15.09088 3653 SER A N 1
ATOM 525 C CA . SER A 1 82 ? -13.28595 12.82899 9.41135 1.000 15.10207 3653 SER A CA 1
ATOM 526 C C . SER A 1 82 ? -13.16165 14.14654 8.65351 1.000 15.99866 3653 SER A C 1
ATOM 527 O O . SER A 1 82 ? -14.16676 14.84512 8.48906 1.000 17.36491 3653 SER A O 1
ATOM 530 N N . ASP A 1 83 ? -11.96345 14.51014 8.20406 1.000 13.93069 3654 ASP A N 1
ATOM 531 C CA . ASP A 1 83 ? -11.77702 15.69765 7.38243 1.000 16.30614 3654 ASP A CA 1
ATOM 532 C C . ASP A 1 83 ? -11.91214 15.41357 5.89183 1.000 15.47248 3654 ASP A C 1
ATOM 533 O O . ASP A 1 83 ? -11.79949 16.34197 5.08531 1.000 16.16885 3654 ASP A O 1
ATOM 538 N N . GLY A 1 84 ? -12.16298 14.16844 5.49666 1.000 14.41606 3655 GLY A N 1
ATOM 539 C CA . GLY A 1 84 ? -12.21277 13.84336 4.08785 1.000 14.28305 3655 GLY A CA 1
ATOM 540 C C . GLY A 1 84 ? -10.87300 13.57413 3.44145 1.000 13.97826 3655 GLY A C 1
ATOM 541 O O . GLY A 1 84 ? -10.82918 13.35351 2.22446 1.000 14.83338 3655 GLY A O 1
ATOM 542 N N . ASN A 1 85 ? -9.78308 13.57947 4.19913 1.000 13.05864 3656 ASN A N 1
ATOM 543 C CA . ASN A 1 85 ? -8.49847 13.17797 3.64374 1.000 13.07503 3656 ASN A CA 1
ATOM 544 C C . ASN A 1 85 ? -8.45197 11.66141 3.51878 1.000 12.21198 3656 ASN A C 1
ATOM 545 O O . ASN A 1 85 ? -8.95746 10.93522 4.38052 1.000 13.21033 3656 ASN A O 1
ATOM 550 N N . TYR A 1 86 ? -7.87038 11.17975 2.42985 1.000 11.84868 3657 TYR A N 1
ATOM 551 C CA . TYR A 1 86 ? -7.82061 9.74820 2.18564 1.000 11.63730 3657 TYR A CA 1
ATOM 552 C C . TYR A 1 86 ? -6.42161 9.36100 1.73867 1.000 11.64693 3657 TYR A C 1
ATOM 553 O O . TYR A 1 86 ? -5.64029 10.18901 1.26686 1.000 12.34567 3657 TYR A O 1
ATOM 562 N N . ARG A 1 87 ? -6.10806 8.07985 1.88285 1.000 10.99017 3658 ARG A N 1
ATOM 563 C CA . ARG A 1 87 ? -4.90022 7.54718 1.27509 1.000 12.25475 3658 ARG A CA 1
ATOM 564 C C . ARG A 1 87 ? -5.16437 6.12058 0.82483 1.000 11.59657 3658 ARG A C 1
ATOM 565 O O . ARG A 1 87 ? -5.98745 5.40892 1.40844 1.000 12.05166 3658 ARG A O 1
ATOM 573 N N . VAL A 1 88 ? -4.48852 5.72851 -0.24478 1.000 11.38734 3659 VAL A N 1
ATOM 574 C CA . VAL A 1 88 ? -4.57544 4.37340 -0.76853 1.000 10.96298 3659 VAL A CA 1
ATOM 575 C C . VAL A 1 88 ? -3.53341 3.53486 -0.04599 1.000 11.04708 3659 VAL A C 1
ATOM 576 O O . VAL A 1 88 ? -2.34339 3.86079 -0.07568 1.000 12.61928 3659 VAL A O 1
ATOM 580 N N . VAL A 1 89 ? -3.96395 2.44211 0.58108 1.000 11.16859 3660 VAL A N 1
ATOM 581 C CA . VAL A 1 89 ? -3.04996 1.57591 1.31925 1.000 11.83649 3660 VAL A CA 1
ATOM 582 C C . VAL A 1 89 ? -2.88014 0.21200 0.68553 1.000 12.46514 3660 VAL A C 1
ATOM 583 O O . VAL A 1 89 ? -2.10121 -0.60521 1.20166 1.000 15.54659 3660 VAL A O 1
ATOM 587 N N . TYR A 1 90 ? -3.57067 -0.06970 -0.41484 1.000 10.40183 3661 TYR A N 1
ATOM 588 C CA . TYR A 1 90 ? -3.43280 -1.33163 -1.13545 1.000 10.39540 3661 TYR A CA 1
ATOM 589 C C . TYR A 1 90 ? -4.05759 -1.14988 -2.51027 1.000 11.71809 3661 TYR A C 1
ATOM 590 O O . TYR A 1 90 ? -5.10967 -0.52182 -2.62875 1.000 10.72620 3661 TYR A O 1
ATOM 599 N N . GLY A 1 91 ? -3.43877 -1.73706 -3.53459 1.000 10.68559 3662 GLY A N 1
ATOM 600 C CA . GLY A 1 91 ? -4.01928 -1.78575 -4.85959 1.000 12.14008 3662 GLY A CA 1
ATOM 601 C C . GLY A 1 91 ? -3.69659 -0.56283 -5.69931 1.000 12.38187 3662 GLY A C 1
ATOM 602 O O . GLY A 1 91 ? -3.18406 0.45243 -5.22531 1.000 13.87765 3662 GLY A O 1
ATOM 603 N N . ASP A 1 92 ? -4.05158 -0.65892 -6.97708 1.000 11.33339 3663 ASP A N 1
ATOM 604 C CA . ASP A 1 92 ? -3.79117 0.39037 -7.95290 1.000 12.07431 3663 ASP A CA 1
ATOM 605 C C . ASP A 1 92 ? -5.11218 0.94939 -8.46392 1.000 11.54344 3663 ASP A C 1
ATOM 606 O O . ASP A 1 92 ? -5.86977 0.22752 -9.12821 1.000 12.03090 3663 ASP A O 1
ATOM 611 N N . PRO A 1 93 ? -5.41467 2.21396 -8.22409 1.000 12.96128 3664 PRO A N 1
ATOM 612 C CA . PRO A 1 93 ? -6.64906 2.80498 -8.77157 1.000 13.73086 3664 PRO A CA 1
ATOM 613 C C . PRO 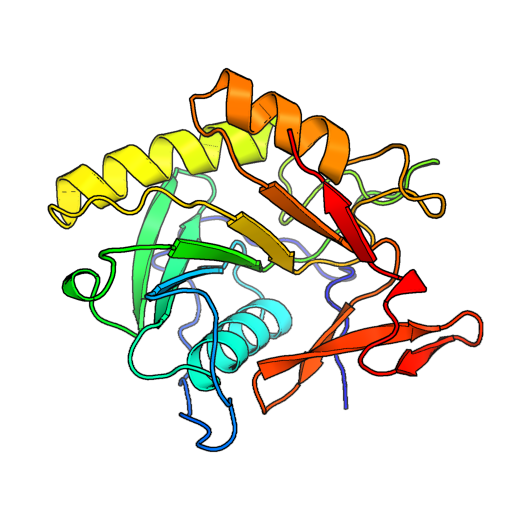A 1 93 ? -6.90313 2.58833 -10.26353 1.000 14.20147 3664 PRO A C 1
ATOM 614 O O . PRO A 1 93 ? -8.05867 2.61776 -10.69844 1.000 13.54457 3664 PRO A O 1
ATOM 618 N N . SER A 1 94 ? -5.85441 2.36036 -11.06232 1.000 13.94456 3665 SER A N 1
ATOM 619 C CA . SER A 1 94 ? -6.05268 2.15071 -12.49889 1.000 14.20170 3665 SER A CA 1
ATOM 620 C C . SER A 1 94 ? -6.87318 0.90274 -12.80480 1.000 15.91570 3665 SER A C 1
ATOM 621 O O . SER A 1 94 ? -7.42111 0.79198 -13.90671 1.000 14.76819 3665 SER A O 1
ATOM 624 N N . LYS A 1 95 ? -6.97411 -0.03151 -11.86191 1.000 14.41073 3666 LYS A N 1
ATOM 625 C CA . LYS A 1 95 ? -7.80695 -1.21841 -12.01625 1.000 14.56331 3666 LYS A CA 1
ATOM 626 C C . LYS A 1 95 ? -9.29582 -0.92346 -11.86781 1.000 15.55547 3666 LYS A C 1
ATOM 627 O O . LYS A 1 95 ? -10.11943 -1.81272 -12.12211 1.000 16.13023 3666 LYS A O 1
ATOM 633 N N . LEU A 1 96 ? -9.65702 0.29285 -11.45500 1.000 13.63689 3667 LEU A N 1
ATOM 634 C CA . LEU A 1 96 ? -11.04911 0.65116 -11.18378 1.000 15.94185 3667 LEU A CA 1
ATOM 635 C C . LEU A 1 96 ? -11.66824 1.19438 -12.46499 1.000 16.70530 3667 LEU A C 1
ATOM 636 O O . LEU A 1 96 ? -11.76186 2.40178 -12.70712 1.000 21.09950 3667 LEU A O 1
ATOM 641 N N . ASP A 1 97 ? -12.06594 0.25612 -13.30966 1.000 16.70481 3668 ASP A N 1
ATOM 642 C CA . ASP A 1 97 ? -12.77558 0.50223 -14.54393 1.000 17.28406 3668 ASP A CA 1
ATOM 643 C C . ASP A 1 97 ? -13.77908 -0.62861 -14.65721 1.000 21.41326 3668 ASP A C 1
ATOM 644 O O . ASP A 1 97 ? -13.44991 -1.78574 -14.37401 1.000 25.74528 3668 ASP A O 1
ATOM 649 N N . GLY A 1 98 ? -15.00858 -0.28853 -15.01662 1.000 16.78694 3669 GLY A N 1
ATOM 650 C CA . GLY A 1 98 ? -16.02398 -1.30435 -15.16386 1.000 16.60613 3669 GLY A CA 1
ATOM 651 C C . GLY A 1 98 ? -17.05017 -1.25756 -14.05392 1.000 15.00244 3669 GLY A C 1
ATOM 652 O O . GLY A 1 98 ? -17.31796 -0.19182 -13.49115 1.000 15.84999 3669 GLY A O 1
ATOM 653 N N . LYS A 1 99 ? -17.64083 -2.41030 -13.75062 1.000 15.00363 3670 LYS A N 1
ATOM 654 C CA . LYS A 1 99 ? -18.67096 -2.49676 -12.72127 1.000 15.14292 3670 LYS A CA 1
ATOM 655 C C . LYS A 1 99 ? -18.00238 -2.55786 -11.35336 1.000 12.58054 3670 LYS A C 1
ATOM 656 O O . LYS A 1 99 ? -17.27859 -3.51105 -11.05345 1.000 13.66129 3670 LYS A O 1
ATOM 662 N N . LEU A 1 100 ? -18.23666 -1.54371 -10.53184 1.000 12.26080 3671 LEU A N 1
ATOM 663 C CA . LEU A 1 100 ? -17.49815 -1.37158 -9.28869 1.000 11.61647 3671 LEU A CA 1
ATOM 664 C C . LEU A 1 100 ? -18.39599 -1.51895 -8.06904 1.000 11.30513 3671 LEU A C 1
ATOM 665 O O . LEU A 1 100 ? -19.55482 -1.08888 -8.06934 1.000 11.78359 3671 LEU A O 1
ATOM 670 N N . ARG A 1 101 ? -17.82712 -2.09985 -7.02323 1.000 11.16441 3672 ARG A N 1
ATOM 671 C CA . ARG A 1 101 ? -18.41185 -2.11721 -5.69422 1.000 10.42052 3672 ARG A CA 1
ATOM 672 C C . ARG A 1 101 ? -17.53563 -1.29474 -4.75409 1.000 10.08667 3672 ARG A C 1
ATOM 673 O O . ARG A 1 101 ? -16.31162 -1.23820 -4.90313 1.000 10.18302 3672 ARG A O 1
ATOM 681 N N . TRP A 1 102 ? -18.16768 -0.65484 -3.78055 1.000 9.84671 3673 TRP A N 1
ATOM 682 C CA . TRP A 1 102 ? -17.46011 -0.16450 -2.60574 1.000 9.75135 3673 TRP A CA 1
ATOM 683 C C . TRP A 1 102 ? -17.93486 -0.99110 -1.41932 1.000 9.22759 3673 TRP A C 1
ATOM 684 O O . TRP A 1 102 ? -19.14508 -1.14107 -1.21827 1.000 10.65327 3673 TRP A O 1
ATOM 695 N N . GLN A 1 103 ? -17.00458 -1.52022 -0.63099 1.000 9.21898 3674 GLN A N 1
ATOM 696 C CA . GLN A 1 103 ? -17.34209 -2.14898 0.64850 1.000 8.63384 3674 GLN A CA 1
ATOM 697 C C . GLN A 1 103 ? -16.90301 -1.19870 1.75842 1.000 9.27457 3674 GLN A C 1
ATOM 698 O O . GLN A 1 103 ? -15.70728 -0.89644 1.87173 1.000 9.83178 3674 GLN A O 1
ATOM 704 N N . LEU A 1 104 ? -17.86180 -0.67871 2.52629 1.000 9.91070 3675 LEU A N 1
ATOM 705 C CA . LEU A 1 104 ? -17.57177 0.28657 3.58275 1.000 9.75427 3675 LEU A CA 1
ATOM 706 C C . LEU A 1 104 ? -17.37608 -0.46785 4.88348 1.000 10.02817 3675 LEU A C 1
ATOM 707 O O . LEU A 1 104 ? -18.27807 -1.19518 5.31179 1.000 10.82816 3675 LEU A O 1
ATOM 712 N N . VAL A 1 105 ? -16.21855 -0.29797 5.51553 1.000 9.72028 3676 VAL A N 1
ATOM 713 C CA . VAL A 1 105 ? -15.87092 -1.06629 6.70527 1.000 9.27606 3676 VAL A CA 1
ATOM 714 C C . VAL A 1 105 ? -15.75929 -0.12871 7.89635 1.000 10.06368 3676 VAL A C 1
ATOM 715 O O . VAL A 1 105 ? -14.98689 0.83417 7.87320 1.000 10.73765 3676 VAL A O 1
ATOM 719 N N . GLY A 1 106 ? -16.51429 -0.43168 8.94642 1.000 9.53998 3677 GLY A N 1
ATOM 720 C CA . GLY A 1 106 ? -16.48371 0.35773 10.16605 1.000 10.14514 3677 GLY A CA 1
ATOM 721 C C . GLY A 1 106 ? -17.32286 -0.34107 11.20652 1.000 10.40517 3677 GLY A C 1
ATOM 722 O O . GLY A 1 106 ? -17.99980 -1.32654 10.92021 1.000 10.49250 3677 GLY A O 1
ATOM 723 N N . HIS A 1 107 ? -17.27041 0.17051 12.43138 1.000 10.19993 3678 HIS A N 1
ATOM 724 C CA . HIS A 1 107 ? -18.15796 -0.32742 13.47242 1.000 10.13407 3678 HIS A CA 1
ATOM 725 C C . HIS A 1 107 ? -19.50952 0.36557 13.37182 1.000 10.86881 3678 HIS A C 1
ATOM 726 O O . HIS A 1 107 ? -19.58080 1.59166 13.23802 1.000 10.70884 3678 HIS A O 1
ATOM 733 N N . GLY A 1 108 ? -20.58207 -0.42028 13.41537 1.000 10.88865 3679 GLY A N 1
ATOM 734 C CA . GLY A 1 108 ? -21.91290 0.14511 13.61946 1.000 11.93725 3679 GLY A CA 1
ATOM 735 C C . GLY A 1 108 ? -22.15953 0.36205 15.10675 1.000 12.52464 3679 GLY A C 1
ATOM 736 O O . GLY A 1 108 ? -21.82400 -0.48275 15.94154 1.000 13.17084 3679 GLY A O 1
ATOM 737 N N . ARG A 1 109 ? -22.75043 1.51266 15.43096 1.000 12.49777 3680 ARG A N 1
ATOM 738 C CA . ARG A 1 109 ? -22.99708 1.88963 16.81355 1.000 13.18812 3680 ARG A CA 1
ATOM 739 C C . ARG A 1 109 ? -24.27881 2.70745 16.89543 1.000 14.66446 3680 ARG A C 1
ATOM 740 O O . ARG A 1 109 ? -24.86304 3.11345 15.88144 1.000 13.40743 3680 ARG A O 1
ATOM 748 N N . ASP A 1 110 ? -24.63723 3.05195 18.14174 1.000 15.07399 3681 ASP A N 1
ATOM 749 C CA . ASP A 1 110 ? -25.74054 3.95818 18.45858 1.000 17.76831 3681 ASP A CA 1
ATOM 750 C C . ASP A 1 110 ? -27.10566 3.35805 18.13602 1.000 14.46956 3681 ASP A C 1
ATOM 751 O O . ASP A 1 110 ? -27.78285 3.76542 17.18788 1.000 15.44727 3681 ASP A O 1
ATOM 756 N N . ASP A 1 111 ? -27.47260 2.35389 18.93015 1.000 15.68841 3682 ASP A N 1
ATOM 757 C CA . ASP A 1 111 ? -28.66572 1.54656 18.74488 1.000 16.18290 3682 ASP A CA 1
ATOM 758 C C . ASP A 1 111 ? -29.94634 2.38225 18.80095 1.000 17.55250 3682 ASP A C 1
ATOM 759 O O . ASP A 1 111 ? -29.99964 3.46697 19.38665 1.000 18.88013 3682 ASP A O 1
ATOM 764 N N . SER A 1 112 ? -30.98866 1.83938 18.17493 1.000 17.46872 3683 SER A N 1
ATOM 765 C CA . SER A 1 112 ? -32.31166 2.44792 18.09385 1.000 17.73153 3683 SER A CA 1
ATOM 766 C C . SER A 1 112 ? -33.31217 1.33944 17.79533 1.000 17.80385 3683 SER A C 1
ATOM 767 O O . SER A 1 112 ? -32.94524 0.17608 17.61394 1.000 18.26940 3683 SER A O 1
ATOM 770 N N . GLU A 1 113 ? -34.59266 1.71579 17.72313 1.000 19.42710 3684 GLU A N 1
ATOM 771 C CA . GLU A 1 113 ? -35.62725 0.74011 17.40035 1.000 21.67095 3684 GLU A CA 1
ATOM 772 C C . GLU A 1 113 ? -35.40787 0.11740 16.02612 1.000 19.04871 3684 GLU A C 1
ATOM 773 O O . GLU A 1 113 ? -35.85277 -1.00836 15.77810 1.000 21.48597 3684 GLU A O 1
ATOM 779 N N . SER A 1 114 ? -34.71492 0.81983 15.12780 1.000 17.53440 3685 SER A N 1
ATOM 780 C CA . SER A 1 114 ? -34.38156 0.29180 13.81002 1.000 16.92092 3685 SER A CA 1
ATOM 781 C C . SER A 1 114 ? -32.91211 -0.11020 13.70139 1.000 15.42423 3685 SER A C 1
ATOM 782 O O . SER A 1 114 ? -32.36814 -0.18792 12.59288 1.000 15.59526 3685 SER A O 1
ATOM 785 N N . ASN A 1 115 ? -32.26417 -0.34884 14.84280 1.000 15.21070 3686 ASN A N 1
ATOM 786 C CA . ASN A 1 115 ? -30.88440 -0.82460 14.94545 1.000 14.49767 3686 ASN A CA 1
ATOM 787 C C . ASN A 1 115 ? -29.91676 0.35526 14.84940 1.000 13.69512 3686 ASN A C 1
ATOM 788 O O . ASN A 1 115 ? -30.28763 1.48259 15.18411 1.000 15.39203 3686 ASN A O 1
ATOM 793 N N . ASN A 1 116 ? -28.66972 0.12257 14.44978 1.000 13.13202 3687 ASN A N 1
ATOM 794 C CA . ASN A 1 116 ? -27.65794 1.16385 14.59734 1.000 12.63484 3687 ASN A CA 1
ATOM 795 C C . ASN A 1 116 ? -27.91854 2.36588 13.69801 1.000 12.56251 3687 ASN A C 1
ATOM 796 O O . ASN A 1 116 ? -28.48084 2.25582 12.60702 1.000 13.24719 3687 ASN A O 1
ATOM 801 N N . THR A 1 117 ? -27.48803 3.52882 14.17357 1.000 12.57609 3688 THR A N 1
ATOM 802 C CA . THR A 1 117 ? -27.68751 4.77867 13.45925 1.000 13.38008 3688 THR A CA 1
ATOM 803 C C . THR A 1 117 ? -26.39391 5.41233 12.96772 1.000 13.46130 3688 THR A C 1
ATOM 804 O O . THR A 1 117 ? -26.45941 6.41005 12.24576 1.000 13.76373 3688 THR A O 1
ATOM 808 N N . ARG A 1 118 ? -25.22501 4.87490 13.32826 1.000 13.13058 3689 ARG A N 1
ATOM 809 C CA . ARG A 1 118 ? -23.97000 5.47024 12.88319 1.000 12.90870 3689 ARG A CA 1
ATOM 810 C C . ARG A 1 118 ? -22.96104 4.40145 12.48879 1.000 12.24690 3689 ARG A C 1
ATOM 811 O O . ARG A 1 118 ? -22.80302 3.39612 13.18541 1.000 12.76573 3689 ARG A O 1
ATOM 819 N N . LEU A 1 119 ? -22.28711 4.63358 11.36465 1.000 12.21637 3690 LEU A N 1
ATOM 820 C CA . LEU A 1 119 ? -21.16081 3.81937 10.91836 1.000 11.44231 3690 LEU A CA 1
ATOM 821 C C . LEU A 1 119 ? -19.91337 4.67671 11.06487 1.000 10.56221 3690 LEU A C 1
ATOM 822 O O . LEU A 1 119 ? -19.82446 5.74917 10.45135 1.000 10.77906 3690 LEU A O 1
ATOM 827 N N . SER A 1 120 ? -18.97574 4.23033 11.90184 1.000 10.85658 3691 SER A N 1
ATOM 828 C CA . SER A 1 120 ? -17.74665 4.98495 12.16021 1.000 11.69972 3691 SER A CA 1
ATOM 829 C C . SER A 1 120 ? -18.03954 6.43387 12.52834 1.000 12.21801 3691 SER A C 1
ATOM 830 O O . SER A 1 120 ? -17.31084 7.35555 12.14895 1.000 12.35905 3691 SER A O 1
ATOM 833 N N . GLY A 1 121 ? -19.11738 6.62848 13.29524 1.000 11.70681 3692 GLY A N 1
ATOM 834 C CA . GLY A 1 121 ? -19.48160 7.93768 13.79278 1.000 13.51071 3692 GLY A CA 1
ATOM 835 C C . GLY A 1 121 ? -20.35551 8.75897 12.87260 1.000 13.31900 3692 GLY A C 1
ATOM 836 O O . GLY A 1 121 ? -20.78652 9.84791 13.27425 1.000 16.85079 3692 GLY A O 1
ATOM 837 N N . TYR A 1 122 ? -20.65798 8.27610 11.67177 1.000 11.99015 3693 TYR A N 1
ATOM 838 C CA . TYR A 1 122 ? -21.38545 9.05031 10.67387 1.000 12.39057 3693 TYR A CA 1
ATOM 839 C C . TYR A 1 122 ? -22.83155 8.58460 10.59776 1.000 11.71219 3693 TYR A C 1
ATOM 840 O O . TYR A 1 122 ? -23.09439 7.38183 10.49210 1.000 12.23555 3693 TYR A O 1
ATOM 849 N N . SER A 1 123 ? -23.76325 9.53627 10.65417 1.000 12.66505 3694 SER A N 1
ATOM 850 C CA . SER A 1 123 ? -25.13837 9.21704 10.30895 1.000 11.55718 3694 SER A CA 1
ATOM 851 C C . SER A 1 123 ? -25.22418 8.86579 8.82240 1.000 12.55022 3694 SER A C 1
ATOM 852 O O . SER A 1 123 ? -24.29301 9.08902 8.04676 1.000 11.98446 3694 SER A O 1
ATOM 855 N N . ALA A 1 124 ? -26.36779 8.32056 8.41736 1.000 12.74104 3695 ALA A N 1
ATOM 856 C CA . ALA A 1 124 ? -26.55213 7.97246 7.01231 1.000 13.56347 3695 ALA A CA 1
ATOM 857 C C . ALA A 1 124 ? -26.36601 9.19165 6.11775 1.000 13.32486 3695 ALA A C 1
ATOM 858 O O . ALA A 1 124 ? -25.71146 9.11829 5.06932 1.000 12.60315 3695 ALA A O 1
ATOM 860 N N . ASP A 1 125 ? -26.95303 10.32944 6.51017 1.000 13.23982 3696 ASP A N 1
ATOM 861 C CA . ASP A 1 125 ? -26.82336 11.54567 5.71179 1.000 14.13793 3696 ASP A CA 1
ATOM 862 C C . ASP A 1 125 ? -25.36905 11.98947 5.64397 1.000 13.18313 3696 ASP A C 1
ATOM 863 O O . ASP A 1 125 ? -24.86923 12.35222 4.57523 1.000 14.51241 3696 ASP A O 1
ATOM 868 N N . GLU A 1 126 ? -24.67519 11.97818 6.78947 1.000 12.92528 3697 GLU A N 1
ATOM 869 C CA . GLU A 1 126 ? -23.27764 12.40817 6.82747 1.000 12.11234 3697 GLU A CA 1
ATOM 870 C C . GLU A 1 126 ? -22.38736 11.48565 6.00475 1.000 12.61502 3697 GLU A C 1
ATOM 871 O O . GLU A 1 126 ? -21.45726 11.94145 5.32253 1.000 12.96369 3697 GLU A O 1
ATOM 877 N N . LEU A 1 127 ? -22.63872 10.17574 6.08640 1.000 12.01370 3698 LEU A N 1
ATOM 878 C CA . LEU A 1 127 ? -21.84067 9.22441 5.32402 1.000 12.35086 3698 LEU A CA 1
ATOM 879 C C . LEU A 1 127 ? -21.99246 9.46689 3.82612 1.000 11.67179 3698 LEU A C 1
ATOM 880 O O . LEU A 1 127 ? -21.00443 9.43311 3.07651 1.000 11.71233 3698 LEU A O 1
ATOM 885 N N . ALA A 1 128 ? -23.22382 9.72072 3.37357 1.000 11.88679 3699 ALA A N 1
ATOM 886 C CA . ALA A 1 128 ? -23.44518 9.98183 1.95544 1.000 12.49715 3699 ALA A CA 1
ATOM 887 C C . ALA A 1 128 ? -22.66484 11.20747 1.49156 1.000 11.58149 3699 ALA A C 1
ATOM 888 O O . ALA A 1 128 ? -22.06059 11.19225 0.41156 1.000 12.52601 3699 ALA A O 1
ATOM 890 N N . VAL A 1 129 ? -22.66329 12.27698 2.28991 1.000 11.24511 3700 VAL A N 1
ATOM 891 C CA . VAL A 1 129 ? -21.92695 13.48221 1.91007 1.000 12.02513 3700 VAL A CA 1
ATOM 892 C C . VAL A 1 129 ? -20.43705 13.18616 1.81673 1.000 11.95955 3700 VAL A C 1
ATOM 893 O O . VAL A 1 129 ? -19.75806 13.59011 0.86398 1.000 12.91101 3700 VAL A O 1
ATOM 897 N N . LYS A 1 130 ? -19.90716 12.48060 2.81885 1.000 11.85325 3701 LYS A N 1
ATOM 898 C CA . LYS A 1 130 ? -18.49019 12.12821 2.82556 1.000 12.93276 3701 LYS A CA 1
ATOM 899 C C . LYS A 1 130 ? -18.11584 11.32927 1.58271 1.000 12.74004 3701 LYS A C 1
ATOM 900 O O . LYS A 1 130 ? -17.08198 11.58683 0.94922 1.000 13.20560 3701 LYS A O 1
ATOM 906 N N . LEU A 1 131 ? -18.94209 10.34570 1.22215 1.000 12.31262 3702 LEU A N 1
ATOM 907 C CA . LEU A 1 131 ? -18.61884 9.49755 0.07673 1.000 12.11455 3702 LEU A CA 1
ATOM 908 C C . LEU A 1 131 ? -18.72766 10.26548 -1.23797 1.000 12.33070 3702 LEU A C 1
ATOM 909 O O . LEU A 1 131 ? -17.94845 10.01825 -2.17107 1.000 12.24216 3702 LEU A O 1
ATOM 914 N N . ALA A 1 132 ? -19.68752 11.19727 -1.33337 1.000 12.33821 3703 ALA A N 1
ATOM 915 C CA . ALA A 1 132 ? -19.81450 11.99318 -2.54802 1.000 11.90040 3703 ALA A CA 1
ATOM 916 C C . ALA A 1 132 ? -18.59128 12.88394 -2.74094 1.000 11.54625 3703 ALA A C 1
ATOM 917 O O . ALA A 1 132 ? -18.03997 12.97137 -3.84412 1.000 12.37051 3703 ALA A O 1
ATOM 919 N N . LYS A 1 133 ? -18.13202 13.52449 -1.66519 1.000 11.08073 3704 LYS A N 1
ATOM 920 C CA . LYS A 1 133 ? -16.90245 14.30391 -1.74729 1.000 12.12698 3704 LYS A CA 1
ATOM 921 C C . LYS A 1 133 ? -15.72825 13.41324 -2.12041 1.000 12.31757 3704 LYS A C 1
ATOM 922 O O . LYS A 1 133 ? -14.90606 13.77644 -2.97059 1.000 12.26771 3704 LYS A O 1
ATOM 928 N N . PHE A 1 134 ? -15.63733 12.23606 -1.48740 1.000 12.04333 3705 PHE A N 1
ATOM 929 C CA . PHE A 1 134 ? -14.52604 11.33229 -1.75928 1.000 11.69915 3705 PHE A CA 1
ATOM 930 C C . PHE A 1 134 ? -14.49198 10.92733 -3.22735 1.000 10.95237 3705 PHE A C 1
ATOM 931 O O . PHE A 1 134 ? -13.42224 10.89285 -3.83939 1.000 12.03856 3705 PHE A O 1
ATOM 939 N N . GLN A 1 135 ? -15.64629 10.61736 -3.81531 1.000 12.38919 3706 GLN A N 1
ATOM 940 C CA . GLN A 1 135 ? -15.65694 10.20680 -5.21474 1.000 14.90566 3706 GLN A CA 1
ATOM 941 C C . GLN A 1 135 ? -15.00729 11.26803 -6.09290 1.000 14.10863 3706 GLN A C 1
ATOM 942 O O . GLN A 1 135 ? -14.19207 10.95445 -6.97127 1.000 13.75730 3706 GLN A O 1
ATOM 948 N N . GLN A 1 136 ? -15.33693 12.54338 -5.85337 1.000 11.95384 3707 GLN A N 1
ATOM 949 C CA . GLN A 1 136 ? -14.76008 13.61291 -6.66558 1.000 12.59720 3707 GLN A CA 1
ATOM 950 C C . GLN A 1 136 ? -13.27886 13.81370 -6.35670 1.000 11.79492 3707 GLN A C 1
ATOM 951 O O . GLN A 1 136 ? -12.47322 14.02760 -7.27044 1.000 13.92264 3707 GLN A O 1
ATOM 957 N N . SER A 1 137 ? -12.90058 13.75532 -5.07826 1.000 13.30089 3708 SER A N 1
ATOM 958 C CA . SER A 1 137 ? -11.49905 13.92817 -4.70751 1.000 12.50122 3708 SER A CA 1
ATOM 959 C C . SER A 1 137 ? -10.63365 12.81735 -5.28914 1.000 12.72224 3708 SER A C 1
ATOM 960 O O . SER A 1 137 ? -9.55295 13.07534 -5.83606 1.000 13.81824 3708 SER A O 1
ATOM 963 N N . PHE A 1 138 ? -11.09139 11.56898 -5.15698 1.000 12.18394 3709 PHE A N 1
ATOM 964 C CA . PHE A 1 138 ? -10.35785 10.42193 -5.68320 1.000 13.26771 3709 PHE A CA 1
ATOM 965 C C . PHE A 1 138 ? -10.25007 10.51156 -7.19656 1.000 14.32126 3709 PHE A C 1
ATOM 966 O O . PHE A 1 138 ? -9.18521 10.26058 -7.77324 1.000 15.93960 3709 PHE A O 1
ATOM 974 N N . ASN A 1 139 ? -11.34918 10.86741 -7.85857 1.000 16.53438 3710 ASN A N 1
ATOM 975 C CA . ASN A 1 139 ? -11.34811 10.95715 -9.31218 1.000 20.74140 3710 ASN A CA 1
ATOM 976 C C . ASN A 1 139 ? -10.39805 12.05468 -9.78264 1.000 18.86268 3710 ASN A C 1
ATOM 977 O O . ASN A 1 139 ? -9.74436 11.91861 -10.82330 1.000 26.39925 3710 ASN A O 1
ATOM 982 N N . GLN A 1 140 ? -10.30112 13.14712 -9.01864 1.000 21.27156 3711 GLN A N 1
ATOM 983 C CA . GLN A 1 140 ? -9.41096 14.25784 -9.35291 1.000 23.02629 3711 GLN A CA 1
ATOM 984 C C . GLN A 1 140 ? -7.94817 13.90392 -9.10148 1.000 22.96545 3711 GLN A C 1
ATOM 985 O O . GLN A 1 140 ? -7.07265 14.24336 -9.90809 1.000 27.01552 3711 GLN A O 1
ATOM 991 N N . ALA A 1 141 ? -7.65562 13.25112 -7.97295 1.000 19.98383 3712 ALA A N 1
ATOM 992 C CA . ALA A 1 141 ? -6.26743 12.97633 -7.61257 1.000 18.88928 3712 ALA A CA 1
ATOM 993 C C . ALA A 1 141 ? -5.71466 11.76229 -8.34990 1.000 18.43434 3712 ALA A C 1
ATOM 994 O O . ALA A 1 141 ? -4.53036 11.73648 -8.70426 1.000 20.25469 3712 ALA A O 1
ATOM 996 N N . GLU A 1 142 ? -6.54810 10.74868 -8.58223 1.000 18.10225 3713 GLU A N 1
ATOM 997 C CA . GLU A 1 142 ? -6.11776 9.52156 -9.24056 1.000 17.37473 3713 GLU A CA 1
ATOM 998 C C . GLU A 1 142 ? -6.42526 9.49615 -10.73237 1.000 19.16729 3713 GLU A C 1
ATOM 999 O O . GLU A 1 142 ? -5.95412 8.58643 -11.42568 1.000 19.28898 3713 GLU A O 1
ATOM 1005 N N . ASN A 1 143 ? -7.19125 10.46184 -11.24020 1.000 19.38241 3714 ASN A N 1
ATOM 1006 C CA . ASN A 1 143 ? -7.61180 10.49330 -12.64310 1.000 21.20158 3714 ASN A CA 1
ATOM 1007 C C . ASN A 1 143 ? -8.31743 9.19119 -13.02962 1.000 20.86297 3714 ASN A C 1
ATOM 1008 O O . ASN A 1 143 ? -7.90730 8.46737 -13.93797 1.000 22.65854 3714 ASN A O 1
ATOM 1013 N N . ILE A 1 144 ? -9.40731 8.90963 -12.32065 1.000 20.32745 3715 ILE A N 1
ATOM 1014 C CA . ILE A 1 144 ? -10.11261 7.63504 -12.42662 1.000 24.33706 3715 ILE A CA 1
ATOM 1015 C C . ILE A 1 144 ? -11.57275 7.85824 -12.07205 1.000 27.83668 3715 ILE A C 1
ATOM 1016 O O . ILE A 1 144 ? -11.88482 8.56519 -11.11167 1.000 31.83623 3715 ILE A O 1
ATOM 1021 N N . ASN A 1 145 ? -12.46608 7.21600 -12.82017 1.000 28.78492 3716 ASN A N 1
ATOM 1022 C CA . ASN A 1 145 ? -13.88222 7.16062 -12.46032 1.000 26.40920 3716 ASN A CA 1
ATOM 1023 C C . ASN A 1 145 ? -14.07952 5.98779 -11.50196 1.000 25.21412 3716 ASN A C 1
ATOM 1024 O O . ASN A 1 145 ? -14.04870 4.82345 -11.91642 1.000 22.81173 3716 ASN A O 1
ATOM 1029 N N . ASN A 1 146 ? -14.29118 6.28373 -10.21719 1.000 22.50303 3717 ASN A N 1
ATOM 1030 C CA . ASN A 1 146 ? -14.50239 5.24369 -9.21616 1.000 20.53417 3717 ASN A CA 1
ATOM 1031 C C . ASN A 1 146 ? -15.97385 5.04193 -8.88692 1.000 19.69302 3717 ASN A C 1
ATOM 1032 O O . ASN A 1 146 ? -16.29408 4.47270 -7.83304 1.000 19.27780 3717 ASN A O 1
ATOM 1037 N N . LYS A 1 147 ? -16.86301 5.46269 -9.78230 1.000 20.82662 3718 LYS A N 1
ATOM 1038 C CA . LYS A 1 147 ? -18.28777 5.48741 -9.49178 1.000 17.61863 3718 LYS A CA 1
ATOM 1039 C C . LYS A 1 147 ? -18.79051 4.07799 -9.23264 1.000 17.61904 3718 LYS A C 1
ATOM 1040 O O . LYS A 1 147 ? -18.63010 3.19517 -10.08896 1.000 18.32212 3718 LYS A O 1
ATOM 1046 N N . PRO A 1 148 ? -19.40491 3.83107 -8.08619 1.000 16.74636 3719 PRO A N 1
ATOM 1047 C CA . PRO A 1 148 ? -19.86309 2.48820 -7.73843 1.000 15.21871 3719 PRO A CA 1
ATOM 1048 C C . PRO A 1 148 ? -21.25589 2.18975 -8.26912 1.000 15.37186 3719 PRO A C 1
ATOM 1049 O O . PRO A 1 148 ? -22.12220 3.06271 -8.36209 1.000 18.94805 3719 PRO A O 1
ATOM 1053 N N . ASP A 1 149 ? -21.45157 0.92361 -8.64552 1.000 14.11434 3720 ASP A N 1
ATOM 1054 C CA . ASP A 1 149 ? -22.80023 0.41664 -8.86401 1.000 14.75903 3720 ASP A CA 1
ATOM 1055 C C . ASP A 1 149 ? -23.43479 -0.05209 -7.56884 1.000 13.84803 3720 ASP A C 1
ATOM 1056 O O . ASP A 1 149 ? -24.65482 0.02300 -7.41784 1.000 14.94217 3720 ASP A O 1
ATOM 1061 N N . HIS A 1 150 ? -22.62555 -0.54753 -6.63786 1.000 12.70402 3721 HIS A N 1
ATOM 1062 C CA . HIS A 1 150 ? -23.11604 -1.24964 -5.46380 1.000 11.77311 3721 HIS A CA 1
ATOM 1063 C C . HIS A 1 150 ? -22.26920 -0.88479 -4.25676 1.000 12.20066 3721 HIS A C 1
ATOM 1064 O O . HIS A 1 150 ? -21.03708 -0.86005 -4.34434 1.000 11.52598 3721 HIS A O 1
ATOM 1071 N N . ILE A 1 151 ? -22.93590 -0.64901 -3.13088 1.000 11.25652 3722 ILE A N 1
ATOM 1072 C CA . ILE A 1 151 ? -22.28584 -0.43430 -1.84398 1.000 10.98076 3722 ILE A CA 1
ATOM 1073 C C . ILE A 1 151 ? -22.64653 -1.59478 -0.94414 1.000 10.70093 3722 ILE A C 1
ATOM 1074 O O . ILE A 1 151 ? -23.82966 -1.82635 -0.68671 1.000 11.46967 3722 ILE A O 1
ATOM 1079 N N . SER A 1 152 ? -21.63796 -2.28296 -0.42592 1.000 10.20927 3723 SER A N 1
ATOM 1080 C CA . SER A 1 152 ? -21.83482 -3.27599 0.62355 1.000 9.90915 3723 SER A CA 1
ATOM 1081 C C . SER A 1 152 ? -21.44312 -2.64419 1.95815 1.000 9.77991 3723 SER A C 1
ATOM 1082 O O . SER A 1 152 ? -20.29001 -2.22918 2.13029 1.000 10.28508 3723 SER A O 1
ATOM 1085 N N . ILE A 1 153 ? -22.40474 -2.51490 2.87365 1.000 9.70757 3724 ILE A N 1
ATOM 1086 C CA . ILE A 1 153 ? -22.14311 -1.89794 4.17467 1.000 10.39500 3724 ILE A CA 1
ATOM 1087 C C . ILE A 1 153 ? -21.61454 -2.98349 5.10263 1.000 9.78971 3724 ILE A C 1
ATOM 1088 O O . ILE A 1 153 ? -22.36094 -3.88074 5.51149 1.000 10.70999 3724 ILE A O 1
ATOM 1093 N N . VAL A 1 154 ? -20.30870 -2.94807 5.37988 1.000 10.08763 3725 VAL A N 1
ATOM 1094 C CA . VAL A 1 154 ? -19.66486 -3.93893 6.23429 1.000 10.44905 3725 VAL A CA 1
ATOM 1095 C C . VAL A 1 154 ? -19.50950 -3.36790 7.63988 1.000 10.00591 3725 VAL A C 1
ATOM 1096 O O . VAL A 1 154 ? -18.40295 -3.02855 8.09011 1.000 10.70364 3725 VAL A O 1
ATOM 1100 N N . GLY A 1 155 ? -20.63314 -3.32222 8.34837 1.000 10.16581 3726 GLY A N 1
ATOM 1101 C CA . GLY A 1 155 ? -20.69721 -2.94136 9.74390 1.000 10.61910 3726 GLY A CA 1
ATOM 1102 C C . GLY A 1 155 ? -21.92430 -3.60455 10.32660 1.000 10.93711 3726 GLY A C 1
ATOM 1103 O O . GLY A 1 155 ? -22.85508 -3.96763 9.60338 1.000 11.83345 3726 GLY A O 1
ATOM 1104 N N . ALA A 1 156 ? -21.90546 -3.79944 11.64231 1.000 10.67680 3727 ALA A N 1
ATOM 1105 C CA . ALA A 1 156 ? -22.98310 -4.53897 12.28928 1.000 10.61321 3727 ALA A CA 1
ATOM 1106 C C . ALA A 1 156 ? -24.29477 -3.75709 12.33853 1.000 10.16502 3727 ALA A C 1
ATOM 1107 O O . ALA A 1 156 ? -24.32452 -2.56110 12.63372 1.000 10.86206 3727 ALA A O 1
ATOM 1109 N N . SER A 1 157 ? -25.39452 -4.46062 12.06148 1.000 10.86361 3728 SER A N 1
ATOM 1110 C CA . SER A 1 157 ? -26.74770 -4.04198 12.44316 1.000 11.70919 3728 SER A CA 1
ATOM 1111 C C . SER A 1 157 ? -27.09290 -2.63464 11.95781 1.000 11.95876 3728 SER A C 1
ATOM 1112 O O . SER A 1 157 ? -27.50412 -1.76364 12.72841 1.000 12.38878 3728 SER A O 1
ATOM 1115 N N . LEU A 1 158 ? -26.95715 -2.43052 10.64596 1.000 12.23033 3729 LEU A N 1
ATOM 1116 C CA . LEU A 1 158 ? -27.23052 -1.13426 10.03647 1.000 11.79070 3729 LEU A CA 1
ATOM 1117 C C . LEU A 1 158 ? -28.49206 -1.13402 9.17384 1.000 11.58217 3729 LEU A C 1
ATOM 1118 O O . LEU A 1 158 ? -28.65657 -0.26913 8.30520 1.000 11.63220 3729 LEU A O 1
ATOM 1123 N N . VAL A 1 159 ? -29.38855 -2.09390 9.40054 1.000 12.60540 3730 VAL A N 1
ATOM 1124 C CA . VAL A 1 159 ? -30.75469 -2.03198 8.90119 1.000 13.26924 3730 VAL A CA 1
ATOM 1125 C C . VAL A 1 159 ? -31.62012 -2.71607 9.95031 1.000 13.21890 3730 VAL A C 1
ATOM 1126 O O . VAL A 1 159 ? -31.13055 -3.49160 10.77433 1.000 12.96248 3730 VAL A O 1
ATOM 1130 N N . SER A 1 160 ? -32.91215 -2.40078 9.94745 1.000 14.01453 3731 SER A N 1
ATOM 1131 C CA . SER A 1 160 ? -33.80216 -2.96432 10.95832 1.000 15.22874 3731 SER A CA 1
ATOM 1132 C C . SER A 1 160 ? -33.94960 -4.47389 10.77892 1.000 14.17031 3731 SER A C 1
ATOM 1133 O O . SER A 1 160 ? -33.69660 -5.03273 9.70956 1.000 14.40034 3731 SER A O 1
ATOM 1136 N N . ASP A 1 161 ? -34.38937 -5.13994 11.85468 1.000 15.42281 3732 ASP A N 1
ATOM 1137 C CA . ASP A 1 161 ? -34.52865 -6.59503 11.80937 1.000 16.00112 3732 ASP A CA 1
ATOM 1138 C C . ASP A 1 161 ? -35.43970 -7.03571 10.67360 1.000 16.90494 3732 ASP A C 1
ATOM 1139 O O . ASP A 1 161 ? -35.15770 -8.02667 9.99483 1.000 16.71371 3732 ASP A O 1
ATOM 1144 N N . ASP A 1 162 ? -36.54365 -6.32222 10.45348 1.000 16.79168 3733 ASP A N 1
ATOM 1145 C CA . ASP A 1 162 ? -37.44364 -6.69955 9.37028 1.000 18.37705 3733 ASP A CA 1
ATOM 1146 C C . ASP A 1 162 ? -36.98623 -6.19578 8.00596 1.000 16.86545 3733 ASP A C 1
ATOM 1147 O O . ASP A 1 162 ? -37.67556 -6.43228 7.00717 1.000 18.98186 3733 ASP A O 1
ATOM 1152 N N . LYS A 1 163 ? -35.84044 -5.51451 7.93648 1.000 16.15065 3734 LYS A N 1
ATOM 1153 C CA . LYS A 1 163 ? -35.20346 -5.05793 6.70101 1.000 16.87716 3734 LYS A CA 1
ATOM 1154 C C . LYS A 1 163 ? -35.89852 -3.85521 6.07339 1.000 16.11686 3734 LYS A C 1
ATOM 1155 O O . LYS A 1 163 ? -35.51872 -3.44224 4.97260 1.000 16.89977 3734 LYS A O 1
ATOM 1161 N N . GLN A 1 164 ? -36.90692 -3.27744 6.73902 1.000 16.48732 3735 GLN A N 1
ATOM 1162 C CA . GLN A 1 164 ? -37.72986 -2.23443 6.13089 1.000 18.22088 3735 GLN A CA 1
ATOM 1163 C C . GLN A 1 164 ? -37.33587 -0.81562 6.51548 1.000 17.77127 3735 GLN A C 1
ATOM 1164 O O . GLN A 1 164 ? -37.73961 0.12426 5.82162 1.000 18.12620 3735 GLN A O 1
ATOM 1170 N N . LYS A 1 165 ? -36.56550 -0.63303 7.58369 1.000 16.50197 3736 LYS A N 1
ATOM 1171 C CA . LYS A 1 165 ? -36.26964 0.68789 8.11806 1.000 16.67290 3736 LYS A CA 1
ATOM 1172 C C . LYS A 1 165 ? -34.79914 0.75111 8.51632 1.000 15.80350 3736 LYS A C 1
ATOM 1173 O O . LYS A 1 165 ? -34.08689 -0.25555 8.51724 1.000 16.32146 3736 LYS A O 1
ATOM 1179 N N . GLY A 1 166 ? -34.34994 1.94688 8.86591 1.000 16.18767 3737 GLY A N 1
ATOM 1180 C CA . GLY A 1 166 ? -33.05386 2.12645 9.48390 1.000 15.37781 3737 GLY A CA 1
ATOM 1181 C C . GLY A 1 166 ? -31.99290 2.68605 8.55857 1.000 14.35446 3737 GLY A C 1
ATOM 1182 O O . GLY A 1 166 ? -32.26222 3.25226 7.49630 1.000 14.76539 3737 GLY A O 1
ATOM 1183 N N . PHE A 1 167 ? -30.74328 2.48467 8.98106 1.000 13.78977 3738 PHE A N 1
ATOM 1184 C CA . PHE A 1 167 ? -29.61220 3.19793 8.39553 1.000 12.55163 3738 PHE A CA 1
ATOM 1185 C C . PHE A 1 167 ? -29.50752 2.94472 6.89695 1.000 12.49671 3738 PHE A C 1
ATOM 1186 O O . PHE A 1 167 ? -29.36492 3.88675 6.11294 1.000 12.68969 3738 PHE A O 1
ATOM 1194 N N . GLY A 1 168 ? -29.61526 1.68802 6.47162 1.000 12.83381 3739 GLY A N 1
ATOM 1195 C CA . GLY A 1 168 ? -29.44987 1.38986 5.05609 1.000 13.52578 3739 GLY A CA 1
ATOM 1196 C C . GLY A 1 168 ? -30.45616 2.10622 4.17542 1.000 11.80737 3739 GLY A C 1
ATOM 1197 O O . GLY A 1 168 ? -30.13468 2.49708 3.04920 1.000 12.88976 3739 GLY A O 1
ATOM 1198 N N . HIS A 1 169 ? -31.68454 2.28808 4.67310 1.000 14.08581 3740 HIS A N 1
ATOM 1199 C CA . HIS A 1 169 ? -32.71679 2.98630 3.90568 1.000 13.32285 3740 HIS A CA 1
ATOM 1200 C C . HIS A 1 169 ? -32.44065 4.48093 3.82369 1.000 14.30692 3740 HIS A C 1
ATOM 1201 O O . HIS A 1 169 ? -32.55521 5.08708 2.74950 1.000 15.21460 3740 HIS A O 1
ATOM 1208 N N . GLN A 1 170 ? -32.07929 5.09941 4.94516 1.000 14.68506 3741 GLN A N 1
ATOM 1209 C CA . GLN A 1 170 ? -31.73249 6.51135 4.87634 1.000 14.22886 3741 GLN A CA 1
ATOM 1210 C C . GLN A 1 170 ? -30.50074 6.71707 4.01256 1.000 15.16164 3741 GLN A C 1
ATOM 1211 O O . GLN A 1 170 ? -30.41205 7.71049 3.27562 1.000 15.06592 3741 GLN A O 1
ATOM 1217 N N . PHE A 1 171 ? -29.56618 5.76687 4.06325 1.000 13.80352 3742 PHE A N 1
ATOM 1218 C CA . PHE A 1 171 ? -28.31516 5.89746 3.33140 1.000 12.59582 3742 PHE A CA 1
ATOM 1219 C C . PHE A 1 171 ? -28.53452 5.82361 1.82500 1.000 12.90463 3742 PHE A C 1
ATOM 1220 O O . PHE A 1 171 ? -27.99483 6.64039 1.07607 1.000 12.54130 3742 PHE A O 1
ATOM 1228 N N . ILE A 1 172 ? -29.32062 4.85161 1.35187 1.000 13.20145 3743 ILE A N 1
ATOM 1229 C CA . ILE A 1 172 ? -29.51047 4.73381 -0.09398 1.000 13.54912 3743 ILE A CA 1
ATOM 1230 C C . ILE A 1 172 ? -30.15081 6.00140 -0.66133 1.000 14.32797 3743 ILE A C 1
ATOM 1231 O O . ILE A 1 172 ? -29.77930 6.46562 -1.74575 1.000 14.67158 3743 ILE A O 1
ATOM 1236 N N . ASN A 1 173 ? -31.11880 6.57735 0.06144 1.000 14.63595 3744 ASN A N 1
ATOM 1237 C CA . ASN A 1 173 ? -31.72610 7.83345 -0.37725 1.000 15.18061 3744 ASN A CA 1
ATOM 1238 C C . ASN A 1 173 ? -30.74899 8.99837 -0.31096 1.000 14.59129 3744 ASN A C 1
ATOM 1239 O O . ASN A 1 173 ? -30.70455 9.81847 -1.23195 1.000 15.28260 3744 ASN A O 1
ATOM 1244 N N . ALA A 1 174 ? -29.97942 9.10435 0.77243 1.000 13.97638 3745 ALA A N 1
ATOM 1245 C CA . ALA A 1 174 ? -29.03313 10.21066 0.88962 1.000 13.63883 3745 ALA A CA 1
ATOM 1246 C C . ALA A 1 174 ? -27.95241 10.11936 -0.17374 1.000 12.73618 3745 ALA A C 1
ATOM 1247 O O . ALA A 1 174 ? -27.50422 11.14203 -0.71245 1.000 12.82900 3745 ALA A O 1
ATOM 1249 N N . MET A 1 175 ? -27.52051 8.89962 -0.49799 1.000 12.52242 3746 MET A N 1
ATOM 1250 C CA . MET A 1 175 ? -26.53302 8.74354 -1.55683 1.000 13.42344 3746 MET A CA 1
ATOM 1251 C C . MET A 1 175 ? -27.07564 9.26185 -2.87376 1.000 12.79514 3746 MET A C 1
ATOM 1252 O O . MET A 1 175 ? -26.38684 9.99627 -3.59841 1.000 12.98839 3746 MET A O 1
ATOM 1257 N N . ASP A 1 176 ? -28.32220 8.91153 -3.18675 1.000 14.24704 3747 ASP A N 1
ATOM 1258 C CA . ASP A 1 176 ? -28.92625 9.38729 -4.42165 1.000 15.48193 3747 ASP A CA 1
ATOM 1259 C C . ASP A 1 176 ? -29.04670 10.90764 -4.41806 1.000 15.58966 3747 ASP A C 1
ATOM 1260 O O . ASP A 1 176 ? -28.78354 11.56175 -5.43428 1.000 15.85522 3747 ASP A O 1
ATOM 1265 N N . ALA A 1 177 ? -29.42586 11.49030 -3.27747 1.000 13.91677 3748 ALA A N 1
ATOM 1266 C CA . ALA A 1 177 ? -29.52649 12.94710 -3.18821 1.000 14.11702 3748 ALA A CA 1
ATOM 1267 C C . ALA A 1 177 ? -28.19118 13.61930 -3.47338 1.000 14.14165 3748 ALA A C 1
ATOM 1268 O O . ALA A 1 177 ? -28.15065 14.73103 -4.02578 1.000 13.58547 3748 ALA A O 1
ATOM 1270 N N . ASN A 1 178 ? -27.09278 12.97565 -3.09065 1.000 13.37075 3749 ASN A N 1
ATOM 1271 C CA . ASN A 1 178 ? -25.75126 13.49365 -3.30139 1.000 13.24070 3749 ASN A CA 1
ATOM 1272 C C . ASN A 1 178 ? -25.15096 13.04563 -4.62883 1.000 13.23319 3749 ASN A C 1
ATOM 1273 O O . ASN A 1 178 ? -23.95474 13.25116 -4.85202 1.000 14.42801 3749 ASN A O 1
ATOM 1278 N N . GLY A 1 179 ? -25.95089 12.43853 -5.51101 1.000 13.71606 3750 GLY A N 1
ATOM 1279 C CA . GLY A 1 179 ? -25.52796 12.14029 -6.86614 1.000 14.38469 3750 GLY A CA 1
ATOM 1280 C C . GLY A 1 179 ? -25.04513 10.73052 -7.11671 1.000 15.64720 3750 GLY A C 1
ATOM 1281 O O . GLY A 1 179 ? -24.57560 10.45022 -8.22398 1.000 18.77441 3750 GLY A O 1
ATOM 1282 N N . LEU A 1 180 ? -25.15857 9.83234 -6.14221 1.000 14.52072 3751 LEU A N 1
ATOM 1283 C CA . LEU A 1 180 ? -24.65366 8.46519 -6.25621 1.000 16.28555 3751 LEU A CA 1
ATOM 1284 C C . LEU A 1 180 ? -25.85925 7.53572 -6.17215 1.000 16.00692 3751 LEU A C 1
ATOM 1285 O O . LEU A 1 180 ? -26.29337 7.16026 -5.08199 1.000 16.31914 3751 LEU A O 1
ATOM 1290 N N . ARG A 1 181 ? -26.41551 7.18016 -7.32539 1.000 15.12796 3752 ARG A N 1
ATOM 1291 C CA . ARG A 1 181 ? -27.45644 6.16238 -7.37494 1.000 17.20653 3752 ARG A CA 1
ATOM 1292 C C . ARG A 1 181 ? -26.79586 4.79132 -7.32635 1.000 16.42454 3752 ARG A C 1
ATOM 1293 O O . ARG A 1 181 ? -26.05997 4.41391 -8.24480 1.000 18.06481 3752 ARG A O 1
ATOM 1301 N N . VAL A 1 182 ? -27.03798 4.06074 -6.23800 1.000 15.08753 3753 VAL A N 1
ATOM 1302 C CA . VAL A 1 182 ? -26.38402 2.78257 -5.98044 1.000 14.18632 3753 VAL A CA 1
ATOM 1303 C C . VAL A 1 182 ? -27.40834 1.80643 -5.42927 1.000 14.10957 3753 VAL A C 1
ATOM 1304 O O . VAL A 1 182 ? -28.41224 2.19455 -4.83243 1.000 14.70029 3753 VAL A O 1
ATOM 1308 N N . ASP A 1 183 ? -27.13506 0.51916 -5.63058 1.000 13.75947 3754 ASP A N 1
ATOM 1309 C CA . ASP A 1 183 ? -27.73431 -0.51329 -4.79544 1.000 13.51283 3754 ASP A CA 1
ATOM 1310 C C . ASP A 1 183 ? -26.93005 -0.62770 -3.50482 1.000 12.51996 3754 ASP A C 1
ATOM 1311 O O . ASP A 1 183 ? -25.73636 -0.33151 -3.47538 1.000 11.91021 3754 ASP A O 1
ATOM 1316 N N . VAL A 1 184 ? -27.58136 -1.07658 -2.43522 1.000 12.10700 3755 VAL A N 1
ATOM 1317 C CA . VAL A 1 184 ? -26.94394 -1.13378 -1.12172 1.000 12.79148 3755 VAL A CA 1
ATOM 1318 C C . VAL A 1 184 ? -27.28118 -2.46589 -0.47168 1.000 12.06892 3755 VAL A C 1
ATOM 1319 O O . VAL A 1 184 ? -28.46082 -2.76148 -0.24451 1.000 15.10581 3755 VAL A O 1
ATOM 1323 N N . SER A 1 185 ? -26.26618 -3.23695 -0.10698 1.000 11.43056 3756 SER A N 1
ATOM 1324 C CA . SER A 1 185 ? -26.48046 -4.41172 0.72606 1.000 11.63265 3756 SER A CA 1
ATOM 1325 C C . SER A 1 185 ? -26.06751 -4.10433 2.16217 1.000 11.08201 3756 SER A C 1
ATOM 1326 O O . SER A 1 185 ? -25.08705 -3.38927 2.40369 1.000 12.09109 3756 SER A O 1
ATOM 1329 N N . VAL A 1 186 ? -26.85463 -4.59346 3.11912 1.000 11.94862 3757 VAL A N 1
ATOM 1330 C CA . VAL A 1 186 ? -26.71927 -4.15270 4.49848 1.000 11.57773 3757 VAL A CA 1
ATOM 1331 C C . VAL A 1 186 ? -27.30107 -5.23551 5.40011 1.000 11.83028 3757 VAL A C 1
ATOM 1332 O O . VAL A 1 186 ? -28.21171 -5.96891 5.00069 1.000 12.37069 3757 VAL A O 1
ATOM 1336 N N . ARG A 1 187 ? -26.75402 -5.35084 6.60518 1.000 10.97474 3758 ARG A N 1
ATOM 1337 C CA . ARG A 1 187 ? -27.05833 -6.46115 7.50603 1.000 11.37599 3758 ARG A CA 1
ATOM 1338 C C . ARG A 1 187 ? -27.76264 -5.96612 8.76093 1.000 11.93019 3758 ARG A C 1
ATOM 1339 O O . ARG A 1 187 ? -27.43410 -4.90129 9.28899 1.000 11.80757 3758 ARG 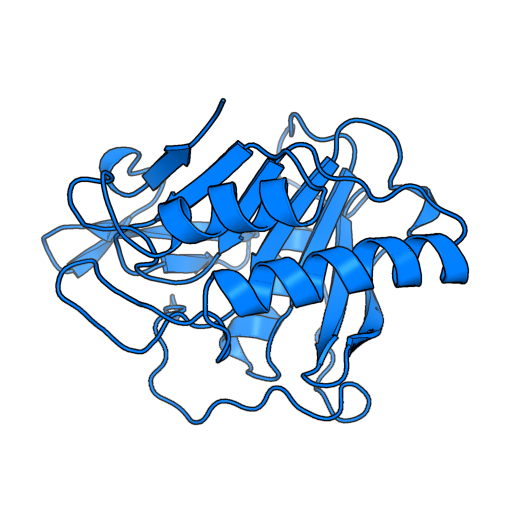A O 1
ATOM 1347 N N . SER A 1 188 ? -28.72996 -6.75171 9.24198 1.000 12.80541 3759 SER A N 1
ATOM 1348 C CA . SER A 1 188 ? -29.45649 -6.38748 10.44987 1.000 13.00030 3759 SER A CA 1
ATOM 1349 C C . SER A 1 188 ? -28.83542 -6.96867 11.70613 1.000 13.81527 3759 SER A C 1
ATOM 1350 O O . SER A 1 188 ? -29.24301 -6.59235 12.81279 1.000 16.36037 3759 SER A O 1
ATOM 1353 N N . SER A 1 189 ? -27.85492 -7.84957 11.55738 1.000 13.25519 3760 SER A N 1
ATOM 1354 C CA . SER A 1 189 ? -27.24595 -8.60358 12.64243 1.000 13.69387 3760 SER A CA 1
ATOM 1355 C C . SER A 1 189 ? -25.81452 -8.13582 12.85589 1.000 13.73185 3760 SER A C 1
ATOM 1356 O O . SER A 1 189 ? -25.25999 -7.35947 12.07147 1.000 13.51568 3760 SER A O 1
ATOM 1359 N N . GLU A 1 190 ? -25.20038 -8.64136 13.91923 1.000 12.93638 3761 GLU A N 1
ATOM 1360 C CA . GLU A 1 190 ? -23.76285 -8.49248 14.05177 1.000 13.97389 3761 GLU A CA 1
ATOM 1361 C C . GLU A 1 190 ? -23.07374 -9.13980 12.85859 1.000 12.79026 3761 GLU A C 1
ATOM 1362 O O . GLU A 1 190 ? -23.60896 -10.04640 12.20959 1.000 13.10751 3761 GLU A O 1
ATOM 1368 N N . LEU A 1 191 ? -21.86705 -8.66173 12.57873 1.000 11.74432 3762 LEU A N 1
ATOM 1369 C CA . LEU A 1 191 ? -21.16155 -8.98240 11.34544 1.000 12.05823 3762 LEU A CA 1
ATOM 1370 C C . LEU A 1 191 ? -19.67400 -9.02619 11.64922 1.000 11.16655 3762 LEU A C 1
ATOM 1371 O O . LEU A 1 191 ? -19.18200 -8.19948 12.42619 1.000 11.74913 3762 LEU A O 1
ATOM 1376 N N . ALA A 1 192 ? -18.96532 -9.97613 11.03331 1.000 11.16573 3763 ALA A N 1
ATOM 1377 C CA . ALA A 1 192 ? -17.52243 -10.09304 11.14456 1.000 11.24610 3763 ALA A CA 1
ATOM 1378 C C . ALA A 1 192 ? -16.98224 -10.52130 9.78689 1.000 11.50181 3763 ALA A C 1
ATOM 1379 O O . ALA A 1 192 ? -17.71852 -11.04404 8.94289 1.000 12.13011 3763 ALA A O 1
ATOM 1381 N N . VAL A 1 193 ? -15.69213 -10.26061 9.56631 1.000 11.26930 3764 VAL A N 1
ATOM 1382 C CA . VAL A 1 193 ? -14.97597 -10.70258 8.37031 1.000 11.91427 3764 VAL A CA 1
ATOM 1383 C C . VAL A 1 193 ? -13.84920 -11.63462 8.80328 1.000 11.54982 3764 VAL A C 1
ATOM 1384 O O . VAL A 1 193 ? -13.10338 -11.30997 9.73074 1.000 12.65976 3764 VAL A O 1
ATOM 1388 N N . ASP A 1 194 ? -13.73158 -12.78850 8.14288 1.000 11.79732 3765 ASP A N 1
ATOM 1389 C CA . ASP A 1 194 ? -12.71176 -13.76100 8.50673 1.000 12.98970 3765 ASP A CA 1
ATOM 1390 C C . ASP A 1 194 ? -11.41834 -13.52905 7.71630 1.000 13.63437 3765 ASP A C 1
ATOM 1391 O O . ASP A 1 194 ? -11.30099 -12.60072 6.91141 1.000 13.82085 3765 ASP A O 1
ATOM 1396 N N . GLU A 1 195 ? -10.42619 -14.38794 7.96677 1.000 15.10102 3766 GLU A N 1
ATOM 1397 C CA . GLU A 1 195 ? -9.10988 -14.26195 7.34539 1.000 16.36771 3766 GLU A CA 1
ATOM 1398 C C . GLU A 1 195 ? -9.13143 -14.48559 5.84115 1.000 16.57737 3766 GLU A C 1
ATOM 1399 O O . GLU A 1 195 ? -8.18614 -14.07507 5.15346 1.000 22.10437 3766 GLU A O 1
ATOM 1405 N N . ALA A 1 196 ? -10.16808 -15.12957 5.31690 1.000 15.16500 3767 ALA A N 1
ATOM 1406 C CA . ALA A 1 196 ? -10.34817 -15.29793 3.88486 1.000 16.72897 3767 ALA A CA 1
ATOM 1407 C C . ALA A 1 196 ? -11.14079 -14.15850 3.25698 1.000 14.40656 3767 ALA A C 1
ATOM 1408 O O . ALA A 1 196 ? -11.43975 -14.21906 2.06109 1.000 15.68316 3767 ALA A O 1
ATOM 1410 N N . GLY A 1 197 ? -11.49770 -13.13610 4.02808 1.000 13.05614 3768 GLY A N 1
ATOM 1411 C CA . GLY A 1 197 ? -12.30910 -12.05759 3.50029 1.000 13.20877 3768 GLY A CA 1
ATOM 1412 C C . GLY A 1 197 ? -13.77859 -12.3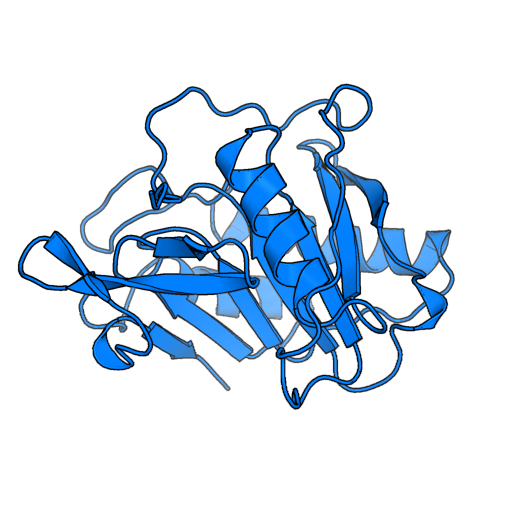7371 3.36750 1.000 11.62223 3768 GLY A C 1
ATOM 1413 O O . GLY A 1 197 ? -14.48913 -11.64792 2.66537 1.000 12.22094 3768 GLY A O 1
ATOM 1414 N N . ARG A 1 198 ? -14.26088 -13.43437 4.01701 1.000 11.94916 3769 ARG A N 1
ATOM 1415 C CA . ARG A 1 198 ? -15.66715 -13.80679 3.96712 1.000 10.93998 3769 ARG A CA 1
ATOM 1416 C C . ARG A 1 198 ? -16.39105 -13.30159 5.20535 1.000 11.20630 3769 ARG A C 1
ATOM 1417 O O . ARG A 1 198 ? -15.83215 -13.24626 6.30720 1.000 12.00011 3769 ARG A O 1
ATOM 1425 N N . LYS A 1 199 ? -17.65097 -12.94835 5.01591 1.000 11.34526 3770 LYS A N 1
ATOM 1426 C CA . LYS A 1 199 ? -18.45284 -12.37237 6.07774 1.000 11.49774 3770 LYS A CA 1
ATOM 1427 C C . LYS A 1 199 ? -19.19908 -13.44557 6.86479 1.000 11.20833 3770 LYS A C 1
ATOM 1428 O O . LYS A 1 199 ? -19.59857 -14.48423 6.32888 1.000 11.85791 3770 LYS A O 1
ATOM 1434 N N . HIS A 1 200 ? -19.34753 -13.19007 8.15700 1.000 10.75259 3771 HIS A N 1
ATOM 1435 C CA . HIS A 1 200 ? -20.13280 -14.01639 9.06145 1.000 10.52850 3771 HIS A CA 1
ATOM 1436 C C . HIS A 1 200 ? -21.15064 -13.11886 9.74611 1.000 11.65422 3771 HIS A C 1
ATOM 1437 O O . HIS A 1 200 ? -20.83735 -11.97952 10.10257 1.000 11.56772 377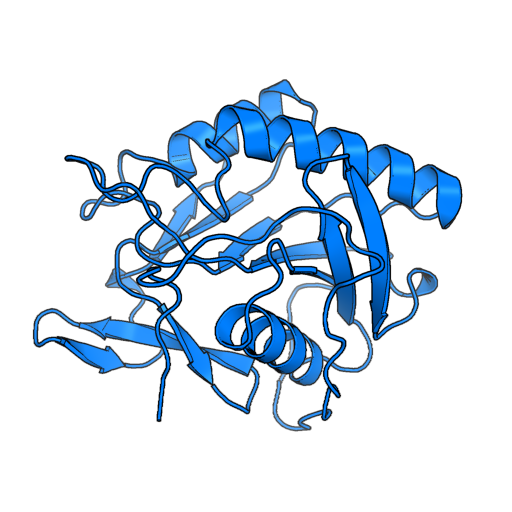1 HIS A O 1
ATOM 1444 N N . THR A 1 201 ? -22.36530 -13.62553 9.95169 1.000 12.20415 3772 THR A N 1
ATOM 1445 C CA . THR A 1 201 ? -23.38517 -12.93401 10.72914 1.000 12.63912 3772 THR A CA 1
ATOM 1446 C C . THR A 1 201 ? -23.74918 -13.79462 11.93080 1.000 14.60245 3772 THR A C 1
ATOM 1447 O O . THR A 1 201 ? -23.36893 -14.95787 12.02844 1.000 14.82987 3772 THR A O 1
ATOM 1451 N N . LYS A 1 202 ? -24.47172 -13.21107 12.87308 1.000 17.17595 3773 LYS A N 1
ATOM 1452 C CA . LYS A 1 202 ? -24.90520 -13.93487 14.06016 1.000 16.57433 3773 LYS A CA 1
ATOM 1453 C C . LYS A 1 202 ? -26.34633 -14.38349 13.87656 1.000 17.60247 3773 LYS A C 1
ATOM 1454 O O . LYS A 1 202 ? -27.19721 -13.58909 13.46472 1.000 20.01931 3773 LYS A O 1
ATOM 1460 N N . ASP A 1 203 ? -26.62117 -15.64415 14.20451 1.000 19.48790 3774 ASP A N 1
ATOM 1461 C CA . ASP A 1 203 ? -27.98033 -16.15262 14.13298 1.000 22.68085 3774 ASP A CA 1
ATOM 1462 C C . ASP A 1 203 ? -28.72902 -15.83217 15.42734 1.000 23.53679 3774 ASP A C 1
ATOM 1463 O O . ASP A 1 203 ? -28.19689 -15.19928 16.34330 1.000 23.63230 3774 ASP A O 1
ATOM 1468 N N . ALA A 1 204 ? -29.98711 -16.27942 15.50351 1.000 27.81674 3775 ALA A N 1
ATOM 1469 C CA . ALA A 1 204 ? -30.81209 -15.97399 16.66898 1.000 29.57410 3775 ALA A CA 1
ATOM 1470 C C . ALA A 1 204 ? -30.21056 -16.52978 17.95541 1.000 29.11248 3775 ALA A C 1
ATOM 1471 O O . ALA A 1 204 ? -30.47100 -15.99621 19.04099 1.000 32.97107 3775 ALA A O 1
ATOM 1473 N N . ASN A 1 205 ? -29.40482 -17.58827 17.86047 1.000 30.15617 3776 ASN A N 1
ATOM 1474 C CA . ASN A 1 205 ? -28.76204 -18.17704 19.03027 1.000 31.16758 3776 ASN A CA 1
ATOM 1475 C C . ASN A 1 205 ? -27.48339 -17.45586 19.43846 1.000 31.10601 3776 ASN A C 1
ATOM 1476 O O . ASN A 1 205 ? -26.87453 -17.83476 20.44474 1.000 33.47475 3776 ASN A O 1
ATOM 1481 N N . GLY A 1 206 ? -27.05533 -16.44279 18.68796 1.000 26.14046 3777 GLY A N 1
ATOM 1482 C CA . GLY A 1 206 ? -25.80869 -15.76566 18.97600 1.000 25.17832 3777 GLY A CA 1
ATOM 1483 C C . GLY A 1 206 ? -24.57554 -16.41862 18.39578 1.000 22.37713 3777 GLY A C 1
ATOM 1484 O O . GLY A 1 206 ? -23.46141 -16.01164 18.73938 1.000 26.54932 3777 GLY A O 1
ATOM 1485 N N . ASP A 1 207 ? -24.73548 -17.41779 17.53249 1.000 20.59235 3778 ASP A N 1
ATOM 1486 C CA . ASP A 1 207 ? -23.61128 -18.11526 16.92689 1.000 19.75443 3778 ASP A CA 1
ATOM 1487 C C . ASP A 1 207 ? -23.28134 -17.49875 15.57117 1.000 17.72072 3778 ASP A C 1
ATOM 1488 O O . ASP A 1 207 ? -24.17541 -17.07418 14.83364 1.000 17.16948 3778 ASP A O 1
ATOM 1493 N N . TRP A 1 208 ? -21.98789 -17.45120 15.25531 1.000 15.04567 3779 TRP A N 1
ATOM 1494 C CA . TRP A 1 208 ? -21.53718 -16.95073 13.96042 1.000 14.87380 3779 TRP A CA 1
ATOM 1495 C C . TRP A 1 208 ? -21.83611 -17.97698 12.87880 1.000 15.87383 3779 TRP A C 1
ATOM 1496 O O . TRP A 1 208 ? -21.50637 -19.15939 13.02506 1.000 19.48572 3779 TRP A O 1
ATOM 1507 N N . VAL A 1 209 ? -22.43892 -17.51683 11.77969 1.000 13.47932 3780 VAL A N 1
ATOM 1508 C CA . VAL A 1 209 ? -22.76516 -18.36415 10.64047 1.000 13.79557 3780 VAL A CA 1
ATOM 1509 C C . VAL A 1 209 ? -22.38812 -17.62957 9.36444 1.000 13.24909 3780 VAL A C 1
ATOM 1510 O O . VAL A 1 209 ? -22.21120 -16.40776 9.34811 1.000 13.19277 3780 VAL A O 1
ATOM 1514 N N . GLN A 1 210 ? -22.28125 -18.38968 8.28048 1.000 12.23723 3781 GLN A N 1
ATOM 1515 C CA . GLN A 1 210 ? -21.99512 -17.84236 6.96741 1.000 13.06951 3781 GLN A CA 1
ATOM 1516 C C . GLN A 1 210 ? -23.16641 -18.08766 6.02816 1.000 12.43642 3781 GLN A C 1
ATOM 1517 O O . GLN A 1 210 ? -23.85869 -19.11204 6.11464 1.000 13.83156 3781 GLN A O 1
ATOM 1523 N N . LYS A 1 211 ? -23.36922 -17.13936 5.11504 1.000 12.00621 3782 LYS A N 1
ATOM 1524 C CA . LYS A 1 211 ? -24.36661 -17.24718 4.05159 1.000 11.95157 3782 LYS A CA 1
ATOM 1525 C C . LYS A 1 211 ? -25.79044 -17.33721 4.59539 1.000 12.05329 3782 LYS A C 1
ATOM 1526 O O . LYS A 1 211 ? -26.65898 -17.98153 4.00211 1.000 13.65377 3782 LYS A O 1
ATOM 1532 N N . ALA A 1 212 ? -26.04760 -16.67235 5.72090 1.000 12.07091 3783 ALA A N 1
ATOM 1533 C CA . ALA A 1 212 ? -27.40038 -16.53119 6.24703 1.000 12.69565 3783 ALA A CA 1
ATOM 1534 C C . ALA A 1 212 ? -28.03727 -15.34787 5.52705 1.000 11.87105 3783 ALA A C 1
ATOM 1535 O O . ALA A 1 212 ? -27.98221 -14.19939 5.98093 1.000 12.47063 3783 ALA A O 1
ATOM 1537 N N . GLU A 1 213 ? -28.64833 -15.63194 4.37806 1.000 12.67490 3784 GLU A N 1
ATOM 1538 C CA . GLU A 1 213 ? -29.27811 -14.57313 3.59563 1.000 13.70414 3784 GLU A CA 1
ATOM 1539 C C . GLU A 1 213 ? -30.33148 -13.81881 4.39511 1.000 13.27305 3784 GLU A C 1
ATOM 1540 O O . GLU A 1 213 ? -30.57375 -12.62749 4.13621 1.000 13.53857 3784 GLU A O 1
ATOM 1546 N N . ASN A 1 214 ? -30.93722 -14.47481 5.38766 1.000 13.48491 3785 ASN A N 1
ATOM 1547 C CA . ASN A 1 214 ? -31.96244 -13.82746 6.19265 1.000 14.96286 3785 ASN A CA 1
ATOM 1548 C C . ASN A 1 214 ? -31.42799 -12.64166 6.98688 1.000 15.19119 3785 ASN A C 1
ATOM 1549 O O . ASN A 1 214 ? -32.22590 -11.82056 7.44802 1.000 17.21185 3785 ASN A O 1
ATOM 1554 N N . ASN A 1 215 ? -30.11309 -12.53832 7.17509 1.000 13.36579 3786 ASN A N 1
ATOM 1555 C CA . ASN A 1 215 ? -29.53769 -11.43601 7.94103 1.000 13.31931 3786 ASN A CA 1
ATOM 1556 C C . ASN A 1 215 ? -29.13807 -10.23691 7.08343 1.000 12.37669 3786 ASN A C 1
ATOM 1557 O O . ASN A 1 215 ? -28.61011 -9.25846 7.62494 1.000 13.26550 3786 ASN A O 1
ATOM 1562 N N . LYS A 1 216 ? -29.38707 -10.27024 5.77928 1.000 11.99238 3787 LYS A N 1
ATOM 1563 C CA . LYS A 1 216 ? -28.98409 -9.20175 4.87587 1.000 12.16385 3787 LYS A CA 1
ATOM 1564 C C . LYS A 1 216 ? -30.14680 -8.85318 3.96229 1.000 14.16947 3787 LYS A C 1
ATOM 1565 O O . LYS A 1 216 ? -31.04573 -9.66386 3.72532 1.000 15.84538 3787 LYS A O 1
ATOM 1571 N N . VAL A 1 217 ? -30.11988 -7.63372 3.44131 1.000 13.30608 3788 VAL A N 1
ATOM 1572 C CA . VAL A 1 217 ? -31.05025 -7.20492 2.40978 1.000 13.70767 3788 VAL A CA 1
ATOM 1573 C C . VAL A 1 217 ? -30.27145 -6.40168 1.37880 1.000 13.18828 3788 VAL A C 1
ATOM 1574 O O . VAL A 1 217 ? -29.28824 -5.72840 1.70357 1.000 13.91821 3788 VAL A O 1
ATOM 1578 N N . SER A 1 218 ? -30.69943 -6.49661 0.12598 1.000 13.53911 3789 SER A N 1
ATOM 1579 C CA . SER A 1 218 ? -30.13905 -5.69685 -0.95854 1.000 16.03903 3789 SER A CA 1
ATOM 1580 C C . SER A 1 218 ? -31.20557 -4.69940 -1.37754 1.000 17.80312 3789 SER A C 1
ATOM 1581 O O . SER A 1 218 ? -32.25255 -5.08799 -1.90754 1.000 20.58843 3789 SER A O 1
ATOM 1584 N N . LEU A 1 219 ? -30.95177 -3.42507 -1.10981 1.000 14.99542 3790 LEU A N 1
ATOM 1585 C CA . LEU A 1 219 ? -31.87067 -2.35517 -1.46981 1.000 15.64296 3790 LEU A CA 1
ATOM 1586 C C . LEU A 1 219 ? -31.51838 -1.84255 -2.85774 1.000 18.37790 3790 LEU A C 1
ATOM 1587 O O . LEU A 1 219 ? -30.34409 -1.65539 -3.18649 1.000 16.81565 3790 LEU A O 1
ATOM 1592 N N . SER A 1 220 ? -32.54143 -1.62328 -3.67723 1.000 21.08175 3791 SER A N 1
ATOM 1593 C CA . SER A 1 220 ? -32.34300 -1.26309 -5.07043 1.000 22.60733 3791 SER A CA 1
ATOM 1594 C C . SER A 1 220 ? -33.31478 -0.15770 -5.45534 1.000 26.42270 3791 SER A C 1
ATOM 1595 O O . SER A 1 220 ? -34.04907 0.37932 -4.62129 1.000 28.70213 3791 SER A O 1
ATOM 1598 N N . TRP A 1 221 ? -33.30020 0.18231 -6.73830 1.000 29.25036 3792 TRP A N 1
ATOM 1599 C CA . TRP A 1 221 ? -34.20609 1.16907 -7.30291 1.000 30.86702 3792 TRP A CA 1
ATOM 1600 C C . TRP A 1 221 ? -35.03682 0.51690 -8.40100 1.000 33.37934 3792 TRP A C 1
ATOM 1601 O O . TRP A 1 221 ? -36.25512 0.68546 -8.45011 1.000 41.71508 3792 TRP A O 1
#

Radius of gyration: 15.48 Å; Cα contacts (8 Å, |Δi|>4): 523; chains: 1; bounding box: 37×35×37 Å

Solvent-accessible surface area: 9784 Å² total; per-residue (Å²): 179,67,85,29,0,35,26,81,167,129,55,102,16,116,82,4,118,112,12,118,161,51,129,21,91,81,43,106,129,11,63,182,46,151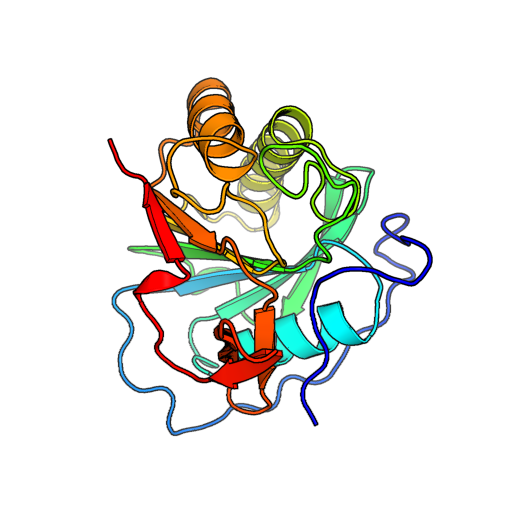,14,87,1,4,0,0,0,3,0,0,38,21,88,27,0,2,76,5,0,7,22,3,0,1,45,15,41,112,12,3,0,4,0,2,0,2,45,108,27,84,38,33,50,43,50,38,83,16,80,108,3,115,50,75,2,36,0,5,0,0,0,10,0,36,80,119,41,185,28,23,16,51,85,0,0,21,17,28,3,92,84,0,0,57,23,0,15,140,3,12,116,50,0,37,148,69,56,126,35,101,0,90,2,66,11,0,4,0,0,0,0,20,0,0,9,106,95,33,119,138,10,1,0,51,102,0,10,87,10,0,43,88,59,52,1,135,3,46,0,5,0,8,11,16,62,0,0,18,26,132,42,2,76,50,12,12,50,44,116,124,39,83,64,46,94,154,23,121,111,14,72,34,74,20,80,134